Protein AF-A0A9F2REJ4-F1 (afdb_monomer)

Structure (mmCIF, N/CA/C/O backbone):
data_AF-A0A9F2REJ4-F1
#
_entry.id   AF-A0A9F2REJ4-F1
#
loop_
_atom_site.group_PDB
_atom_site.id
_atom_site.type_symbol
_atom_site.label_atom_id
_atom_site.label_alt_id
_atom_site.label_comp_id
_atom_site.label_asym_id
_atom_site.label_entity_id
_atom_site.label_seq_id
_atom_site.pdbx_PDB_ins_code
_atom_site.Cartn_x
_atom_site.Cartn_y
_atom_site.Cartn_z
_atom_site.occupancy
_atom_site.B_iso_or_equiv
_atom_site.auth_seq_id
_atom_site.auth_comp_id
_atom_site.auth_asym_id
_atom_site.auth_atom_id
_atom_site.pdbx_PDB_model_num
ATOM 1 N N . VAL A 1 1 ? 1.025 -9.495 -1.756 1.00 92.06 1 VAL A N 1
ATOM 2 C CA . VAL A 1 1 ? 0.695 -8.403 -2.712 1.00 92.06 1 VAL A CA 1
ATOM 3 C C . VAL A 1 1 ? -0.127 -7.355 -1.984 1.00 92.06 1 VAL A C 1
ATOM 5 O O . VAL A 1 1 ? -1.144 -7.717 -1.411 1.00 92.06 1 VAL A O 1
ATOM 8 N N . GLN A 1 2 ? 0.306 -6.095 -1.974 1.00 91.94 2 GLN A N 1
ATOM 9 C CA . GLN A 1 2 ? -0.333 -5.011 -1.227 1.00 91.94 2 GLN A CA 1
ATOM 10 C C . GLN A 1 2 ? -0.954 -3.981 -2.187 1.00 91.94 2 GLN A C 1
ATOM 12 O O . GLN A 1 2 ? -0.220 -3.312 -2.920 1.00 91.94 2 GLN A O 1
ATOM 17 N N . PRO A 1 3 ? -2.293 -3.850 -2.231 1.00 92.00 3 PRO A N 1
ATOM 18 C CA . PRO A 1 3 ? -2.961 -2.827 -3.031 1.00 92.00 3 PRO A CA 1
ATOM 19 C C . PRO A 1 3 ? -2.588 -1.410 -2.583 1.00 92.00 3 PRO A C 1
ATOM 21 O O . PRO A 1 3 ? -2.372 -1.165 -1.397 1.00 92.00 3 PRO A O 1
ATOM 24 N N . ILE A 1 4 ? -2.563 -0.474 -3.532 1.00 91.44 4 ILE A N 1
ATOM 25 C CA . ILE A 1 4 ? -2.310 0.943 -3.263 1.00 91.44 4 ILE A CA 1
ATOM 26 C C . ILE A 1 4 ? -3.625 1.713 -3.310 1.00 91.44 4 ILE A C 1
ATOM 28 O O . ILE A 1 4 ? -4.327 1.698 -4.322 1.00 91.44 4 ILE A O 1
ATOM 32 N N . ASP A 1 5 ? -3.943 2.403 -2.219 1.00 86.44 5 ASP A N 1
ATOM 33 C CA . ASP A 1 5 ? -5.107 3.281 -2.143 1.00 86.44 5 ASP A CA 1
ATOM 34 C C . ASP A 1 5 ? -4.869 4.556 -2.975 1.00 86.44 5 ASP A C 1
ATOM 36 O O . ASP A 1 5 ? -3.844 5.233 -2.842 1.00 86.44 5 ASP A O 1
ATOM 40 N N . GLN A 1 6 ? -5.826 4.906 -3.838 1.00 87.75 6 GLN A N 1
ATOM 41 C CA . GLN A 1 6 ? -5.745 6.100 -4.685 1.00 87.75 6 GLN A CA 1
ATOM 42 C C . GLN A 1 6 ? -5.708 7.404 -3.876 1.00 87.75 6 GLN A C 1
ATOM 44 O O . GLN A 1 6 ? -5.150 8.401 -4.345 1.00 87.75 6 GLN A O 1
ATOM 49 N N . SER A 1 7 ? -6.258 7.412 -2.660 1.00 87.56 7 SER A N 1
ATOM 50 C CA . SER A 1 7 ? -6.182 8.566 -1.760 1.00 87.56 7 SER A CA 1
ATOM 51 C C . SER A 1 7 ? -4.737 8.876 -1.363 1.00 87.56 7 SER A C 1
ATOM 53 O O . SER A 1 7 ? -4.344 10.042 -1.362 1.00 87.56 7 SER A O 1
ATOM 55 N N . ILE A 1 8 ? -3.907 7.850 -1.137 1.00 89.81 8 ILE A N 1
ATOM 56 C CA . ILE A 1 8 ? -2.482 8.015 -0.822 1.00 89.81 8 ILE A CA 1
ATOM 57 C C . ILE A 1 8 ? -1.751 8.637 -2.013 1.00 89.81 8 ILE A C 1
ATOM 59 O O . ILE A 1 8 ? -1.011 9.604 -1.840 1.00 89.81 8 ILE A O 1
ATOM 63 N N . LEU A 1 9 ? -1.997 8.135 -3.229 1.00 92.12 9 LEU A N 1
ATOM 64 C CA . LEU A 1 9 ? -1.415 8.707 -4.449 1.00 92.12 9 LEU A CA 1
ATOM 65 C C . LEU A 1 9 ? -1.813 10.179 -4.620 1.00 92.12 9 LEU A C 1
ATOM 67 O O . LEU A 1 9 ? -0.969 11.012 -4.941 1.00 92.12 9 LEU A O 1
ATOM 71 N N . SER A 1 10 ? -3.077 10.509 -4.352 1.00 91.12 10 SER A N 1
ATOM 72 C CA . SER A 1 10 ? -3.592 11.879 -4.442 1.00 91.12 10 SER A CA 1
ATOM 73 C C . SER A 1 10 ? -2.912 12.811 -3.434 1.00 91.12 10 SER A C 1
ATOM 75 O O . SER A 1 10 ? -2.452 13.883 -3.813 1.00 91.12 10 SER A O 1
ATOM 77 N N . ILE A 1 11 ? -2.766 12.378 -2.177 1.00 90.62 11 ILE A N 1
ATOM 78 C CA . ILE A 1 11 ? -2.076 13.140 -1.123 1.00 90.62 11 ILE A CA 1
ATOM 79 C C . ILE A 1 11 ? -0.592 13.336 -1.453 1.00 90.62 11 ILE A C 1
ATOM 81 O O . ILE A 1 11 ? -0.025 14.388 -1.164 1.00 90.62 11 ILE A O 1
ATOM 85 N N . LEU A 1 12 ? 0.072 12.334 -2.033 1.00 92.69 12 LEU A N 1
ATOM 86 C CA . LEU A 1 12 ? 1.476 12.471 -2.417 1.00 92.69 12 LEU A CA 1
ATOM 87 C C . LEU A 1 12 ? 1.641 13.480 -3.548 1.00 92.69 12 LEU A C 1
ATOM 89 O O . LEU A 1 12 ? 2.502 14.347 -3.442 1.00 92.69 12 LEU A O 1
ATOM 93 N N . ARG A 1 13 ? 0.780 13.436 -4.571 1.00 93.25 13 ARG A N 1
ATOM 94 C CA . ARG A 1 13 ? 0.793 14.410 -5.674 1.00 93.25 13 ARG A CA 1
ATOM 95 C C . ARG A 1 13 ? 0.692 15.853 -5.190 1.00 93.25 13 ARG A C 1
ATOM 97 O O . ARG A 1 13 ? 1.384 16.702 -5.723 1.00 93.25 13 ARG A O 1
ATOM 104 N N . THR A 1 14 ? -0.093 16.129 -4.148 1.00 92.06 14 THR A N 1
ATOM 105 C CA . THR A 1 14 ? -0.218 17.496 -3.608 1.00 92.06 14 THR A CA 1
ATOM 106 C C . THR A 1 14 ? 1.002 17.976 -2.819 1.00 92.06 14 THR A C 1
ATOM 108 O O . THR A 1 14 ? 1.066 19.150 -2.473 1.00 92.06 14 THR A O 1
ATOM 111 N N . LYS A 1 15 ? 1.950 17.093 -2.470 1.00 90.25 15 LYS A N 1
ATOM 112 C CA . LYS A 1 15 ? 3.154 17.481 -1.714 1.00 90.25 15 LYS A CA 1
ATOM 113 C C . LYS A 1 15 ? 4.251 18.058 -2.602 1.00 90.25 15 LYS A C 1
ATOM 115 O O . LYS A 1 15 ? 5.010 18.896 -2.129 1.00 90.25 15 LYS A O 1
ATOM 120 N N . HIS A 1 16 ? 4.355 17.587 -3.844 1.00 89.31 16 HIS A N 1
ATOM 121 C CA . HIS A 1 16 ? 5.402 17.994 -4.777 1.00 89.31 16 HIS A CA 1
ATOM 122 C C . HIS A 1 16 ? 4.885 17.972 -6.213 1.00 89.31 16 HIS A C 1
ATOM 124 O O . HIS A 1 16 ? 4.413 16.935 -6.678 1.00 89.31 16 HIS A O 1
ATOM 130 N N . ASP A 1 17 ? 5.083 19.072 -6.940 1.00 89.69 17 ASP A N 1
ATOM 131 C CA . ASP A 1 17 ? 4.571 19.227 -8.306 1.00 89.69 17 ASP A CA 1
ATOM 132 C C . ASP A 1 17 ? 5.076 18.135 -9.263 1.00 89.69 17 ASP A C 1
ATOM 134 O O . ASP A 1 17 ? 4.344 17.653 -10.125 1.00 89.69 17 ASP A O 1
ATOM 138 N N . VAL A 1 18 ? 6.317 17.677 -9.066 1.00 92.00 18 VAL A N 1
ATOM 139 C CA . VAL A 1 18 ? 6.945 16.618 -9.875 1.00 92.00 18 VAL A CA 1
ATOM 140 C C . VAL A 1 18 ? 6.162 15.298 -9.794 1.00 92.00 18 VAL A C 1
ATOM 142 O O . VAL A 1 18 ? 6.140 14.521 -10.747 1.00 92.00 18 VAL A O 1
ATOM 145 N N . TYR A 1 19 ? 5.453 15.042 -8.689 1.00 94.12 19 TYR A N 1
ATOM 146 C CA . TYR A 1 19 ? 4.675 13.816 -8.510 1.00 94.12 19 TYR A CA 1
ATOM 147 C C . TYR A 1 19 ? 3.373 13.803 -9.320 1.00 94.12 19 TYR A C 1
ATOM 149 O O . TYR A 1 19 ? 2.801 12.727 -9.505 1.00 94.12 19 TYR A O 1
ATOM 157 N N . HIS A 1 20 ? 2.922 14.939 -9.872 1.00 91.81 20 HIS A N 1
ATOM 158 C CA . HIS A 1 20 ? 1.789 14.970 -10.807 1.00 91.81 20 HIS A CA 1
ATOM 159 C C . HIS A 1 20 ? 2.040 14.143 -12.073 1.00 91.81 20 HIS A C 1
ATOM 161 O O . HIS A 1 20 ? 1.085 13.670 -12.690 1.00 91.81 20 HIS A O 1
ATOM 167 N N . SER A 1 21 ? 3.307 13.896 -12.418 1.00 92.19 21 SER A N 1
ATOM 168 C CA . SER A 1 21 ? 3.684 13.003 -13.512 1.00 92.19 21 SER A CA 1
ATOM 169 C C . SER A 1 21 ? 3.281 11.549 -13.255 1.00 92.19 21 SER A C 1
ATOM 171 O O . SER A 1 21 ? 3.132 10.786 -14.204 1.00 92.19 21 SER A O 1
ATOM 173 N N . VAL A 1 22 ? 3.079 11.127 -12.001 1.00 93.75 22 VAL A N 1
ATOM 174 C CA . VAL A 1 22 ? 2.629 9.766 -11.676 1.00 93.75 22 VAL A CA 1
ATOM 175 C C . VAL A 1 22 ? 1.135 9.646 -11.930 1.00 93.75 22 VAL A C 1
ATOM 177 O O . VAL A 1 22 ? 0.348 10.250 -11.214 1.00 93.75 22 VAL A O 1
ATOM 180 N N . VAL A 1 23 ? 0.721 8.800 -12.875 1.00 91.38 23 VAL A N 1
ATOM 181 C CA . VAL A 1 23 ? -0.690 8.558 -13.248 1.00 91.38 23 VAL A CA 1
ATOM 182 C C . VAL A 1 23 ? -1.318 7.455 -12.405 1.00 91.38 23 VAL A C 1
ATOM 184 O O . VAL A 1 23 ? -2.437 7.596 -11.910 1.00 91.38 23 VAL A O 1
ATOM 187 N N . SER A 1 24 ? -0.603 6.351 -12.225 1.00 93.12 24 SER A N 1
ATOM 188 C CA . SER A 1 24 ? -1.063 5.199 -11.453 1.00 93.12 24 SER A CA 1
ATOM 189 C C . SER A 1 24 ? 0.115 4.316 -11.067 1.00 93.12 24 SER A C 1
ATOM 191 O O . SER A 1 24 ? 1.206 4.415 -11.634 1.00 93.12 24 SER A O 1
ATOM 193 N N . THR A 1 25 ? -0.126 3.405 -10.133 1.00 95.75 25 THR A N 1
ATOM 194 C CA . THR A 1 25 ? 0.833 2.370 -9.757 1.00 95.75 25 THR A CA 1
ATOM 195 C C . THR A 1 25 ? 0.182 0.996 -9.841 1.00 95.75 25 THR A C 1
ATOM 197 O O . THR A 1 25 ? -1.045 0.866 -9.784 1.00 95.75 25 THR A O 1
ATOM 200 N N . SER A 1 26 ? 1.002 -0.043 -9.963 1.00 95.75 26 SER A N 1
ATOM 201 C CA . SER A 1 26 ? 0.583 -1.395 -9.607 1.00 95.75 26 SER A CA 1
ATOM 202 C C . SER A 1 26 ? 0.462 -1.537 -8.083 1.00 95.75 26 S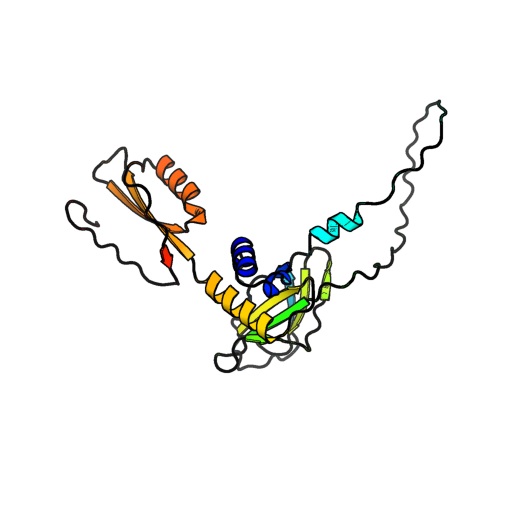ER A C 1
ATOM 204 O O . SER A 1 26 ? 0.877 -0.639 -7.340 1.00 95.75 26 SER A O 1
ATOM 206 N N . PRO A 1 27 ? -0.063 -2.669 -7.585 1.00 96.12 27 PRO A N 1
ATOM 207 C CA . PRO A 1 27 ? 0.170 -3.085 -6.209 1.00 96.12 27 PRO A CA 1
ATOM 208 C C . PRO A 1 27 ? 1.672 -3.155 -5.898 1.00 96.12 27 PRO A C 1
ATOM 210 O O . PRO A 1 27 ? 2.475 -3.450 -6.789 1.00 96.12 27 PRO A O 1
ATOM 213 N N . LEU A 1 28 ? 2.028 -2.934 -4.632 1.00 96.00 28 LEU A N 1
ATOM 214 C CA . LEU A 1 28 ? 3.361 -3.209 -4.105 1.00 96.00 28 LEU A CA 1
ATOM 215 C C . LEU A 1 28 ? 3.497 -4.722 -3.888 1.00 96.00 28 LEU A C 1
ATOM 217 O O . LEU A 1 28 ? 2.768 -5.331 -3.095 1.00 96.00 28 LEU A O 1
ATOM 221 N N . VAL A 1 29 ? 4.401 -5.359 -4.624 1.00 95.50 29 VAL A N 1
ATOM 222 C CA . VAL A 1 29 ? 4.627 -6.805 -4.541 1.00 95.50 29 VAL A CA 1
ATOM 223 C C . VAL A 1 29 ? 5.803 -7.081 -3.623 1.00 95.50 29 VAL A C 1
ATOM 225 O O . VAL A 1 29 ? 6.804 -6.382 -3.684 1.00 95.50 29 VAL A O 1
ATOM 228 N N . HIS A 1 30 ? 5.646 -8.101 -2.782 1.00 93.56 30 HIS A N 1
ATOM 229 C CA . HIS A 1 30 ? 6.698 -8.671 -1.948 1.00 93.56 30 HIS A CA 1
ATOM 230 C C . HIS A 1 30 ? 6.920 -10.101 -2.435 1.00 93.56 30 HIS A C 1
ATOM 232 O O . HIS A 1 30 ? 5.935 -10.823 -2.626 1.00 93.56 30 HIS A O 1
ATOM 238 N N . LEU A 1 31 ? 8.170 -10.487 -2.665 1.00 91.06 31 LEU A N 1
ATOM 239 C CA . LEU A 1 31 ? 8.532 -11.855 -3.016 1.00 91.06 31 LEU A CA 1
ATOM 240 C C . LEU A 1 31 ? 9.110 -12.549 -1.787 1.00 91.06 31 LEU A C 1
ATOM 242 O O . LEU A 1 31 ? 10.122 -12.125 -1.239 1.00 91.06 31 LEU A O 1
ATOM 246 N N . GLU A 1 32 ? 8.489 -13.655 -1.388 1.00 86.25 32 GLU A N 1
ATOM 247 C CA . GLU A 1 32 ? 9.022 -14.571 -0.372 1.00 86.25 32 GLU A CA 1
ATOM 248 C C . GLU A 1 32 ? 10.044 -15.526 -1.009 1.00 86.25 32 GLU A C 1
ATOM 250 O O . GLU A 1 32 ? 9.928 -16.746 -0.943 1.00 86.25 32 GLU A O 1
ATOM 255 N N . HIS A 1 33 ? 11.033 -14.961 -1.700 1.00 81.88 33 HIS A N 1
ATOM 256 C CA . HIS A 1 33 ? 12.155 -15.691 -2.279 1.00 81.88 33 HIS A CA 1
ATOM 257 C C . HIS A 1 33 ? 13.439 -15.117 -1.702 1.00 81.88 33 HIS A C 1
ATOM 259 O O . HIS A 1 33 ? 13.569 -13.900 -1.574 1.00 81.88 33 HIS A O 1
ATOM 265 N N . SER A 1 34 ? 14.392 -15.974 -1.340 1.00 76.06 34 SER A N 1
ATOM 266 C CA . SER A 1 34 ? 15.677 -15.501 -0.830 1.00 76.06 34 SER A CA 1
ATOM 267 C C . SER A 1 34 ? 16.368 -14.671 -1.908 1.00 76.06 34 SER A C 1
ATOM 269 O O . SER A 1 34 ? 16.793 -15.213 -2.925 1.00 76.06 34 SER A O 1
ATOM 271 N N . SER A 1 35 ? 16.514 -13.365 -1.677 1.00 69.50 35 SER A N 1
ATOM 272 C CA . SER A 1 35 ? 17.192 -12.446 -2.603 1.00 69.50 35 SER A CA 1
ATOM 273 C C . SER A 1 35 ? 18.656 -12.831 -2.863 1.00 69.50 35 SER A C 1
ATOM 275 O O . SER A 1 35 ? 19.234 -12.416 -3.862 1.00 69.50 35 SER A O 1
ATOM 277 N N . SER A 1 36 ? 19.240 -13.686 -2.015 1.00 73.88 36 SER A N 1
AT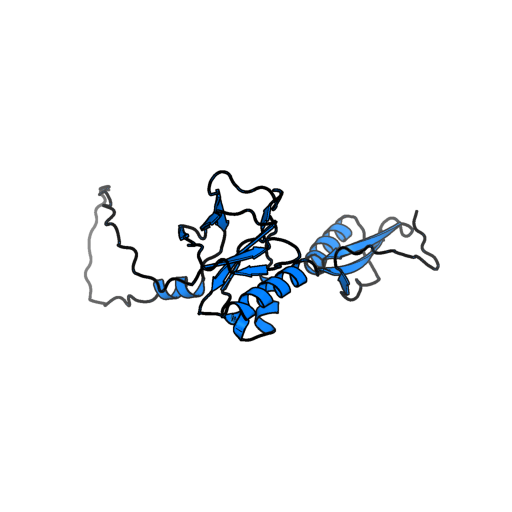OM 278 C CA . SER A 1 36 ? 20.569 -14.284 -2.184 1.00 73.88 36 SER A CA 1
ATOM 279 C C . SER A 1 36 ? 20.634 -15.451 -3.180 1.00 73.88 36 SER A C 1
ATOM 281 O O . SER A 1 36 ? 21.733 -15.837 -3.579 1.00 73.88 36 SER A O 1
ATOM 283 N N . LEU A 1 37 ? 19.498 -16.034 -3.577 1.00 81.19 37 LEU A N 1
ATOM 284 C CA . LEU A 1 37 ? 19.442 -17.153 -4.519 1.00 81.19 37 LEU A CA 1
ATOM 285 C C . LEU A 1 37 ? 18.991 -16.654 -5.898 1.00 81.19 37 LEU A C 1
ATOM 287 O O . LEU A 1 37 ? 17.842 -16.230 -6.031 1.00 81.19 37 LEU A O 1
ATOM 291 N N . PRO A 1 38 ? 19.837 -16.730 -6.941 1.00 85.56 38 PRO A N 1
ATOM 292 C CA . PRO A 1 38 ? 19.461 -16.269 -8.272 1.00 85.56 38 PRO A CA 1
ATOM 293 C C . PRO A 1 38 ? 18.339 -17.125 -8.865 1.00 85.56 38 PRO A C 1
ATOM 295 O O . PRO A 1 38 ? 18.157 -18.294 -8.510 1.00 85.56 38 PRO A O 1
ATOM 298 N N . PHE A 1 39 ? 17.599 -16.556 -9.814 1.00 87.56 39 PHE A N 1
ATOM 299 C CA . PHE A 1 39 ? 16.649 -17.335 -10.593 1.00 87.56 39 PHE A CA 1
ATOM 300 C C . PHE A 1 39 ? 17.376 -18.200 -11.624 1.00 87.56 39 PHE A C 1
ATOM 302 O O . PHE A 1 39 ? 18.324 -17.771 -12.273 1.00 87.56 39 PHE A O 1
ATOM 309 N N . ASN A 1 40 ? 16.890 -19.427 -11.824 1.00 88.44 40 ASN A N 1
ATOM 310 C CA . ASN A 1 40 ? 17.406 -20.302 -12.882 1.00 88.44 40 ASN A CA 1
ATOM 311 C C . ASN A 1 40 ? 16.961 -19.851 -14.286 1.00 88.44 40 ASN A C 1
ATOM 313 O O . ASN A 1 40 ? 17.553 -20.265 -15.282 1.00 88.44 40 ASN A O 1
ATOM 317 N N . ARG A 1 41 ? 15.869 -19.078 -14.371 1.00 91.38 41 ARG A N 1
ATOM 318 C CA . ARG A 1 41 ? 15.268 -18.513 -15.589 1.00 91.38 41 ARG A CA 1
ATOM 319 C C . ARG A 1 41 ? 14.534 -17.223 -15.235 1.00 91.38 41 ARG A C 1
ATOM 321 O O . ARG A 1 41 ? 14.086 -17.097 -14.097 1.00 91.38 41 ARG A O 1
ATOM 328 N N . SER A 1 42 ? 14.358 -16.335 -16.212 1.00 91.00 42 SER A N 1
ATOM 329 C CA . SER A 1 42 ? 13.538 -15.135 -16.041 1.00 91.00 42 SER A CA 1
ATOM 330 C C . SER A 1 42 ? 12.117 -15.498 -15.602 1.00 91.00 42 SER A C 1
ATOM 332 O O . SER A 1 42 ? 11.556 -16.526 -16.002 1.00 91.00 42 SER A O 1
ATOM 334 N N . VAL A 1 43 ? 11.540 -14.654 -14.753 1.00 92.75 43 VAL A N 1
ATOM 335 C CA . VAL A 1 43 ? 10.165 -14.789 -14.279 1.00 92.75 43 VAL A CA 1
ATOM 336 C C . VAL A 1 43 ? 9.314 -13.717 -14.943 1.00 92.75 43 VAL A C 1
ATOM 338 O O . VAL A 1 43 ? 9.493 -12.526 -14.695 1.00 92.75 43 VAL A O 1
ATOM 341 N N . THR A 1 44 ? 8.335 -14.128 -15.746 1.00 95.12 44 THR A N 1
ATOM 342 C CA . THR A 1 44 ? 7.346 -13.197 -16.289 1.00 95.12 44 THR A CA 1
ATOM 343 C C . THR A 1 44 ? 6.390 -12.757 -15.183 1.00 95.12 44 THR A C 1
ATOM 345 O O . THR A 1 44 ? 5.605 -13.549 -14.658 1.00 95.12 44 THR A O 1
ATOM 348 N N . VAL A 1 45 ? 6.406 -11.469 -14.860 1.00 95.31 45 VAL A N 1
ATOM 349 C CA . VAL A 1 45 ? 5.496 -10.860 -13.890 1.00 95.31 45 VAL A CA 1
ATOM 350 C C . VAL A 1 45 ? 4.358 -10.171 -14.629 1.00 95.31 45 VAL A C 1
ATOM 352 O O . VAL A 1 45 ? 4.598 -9.414 -1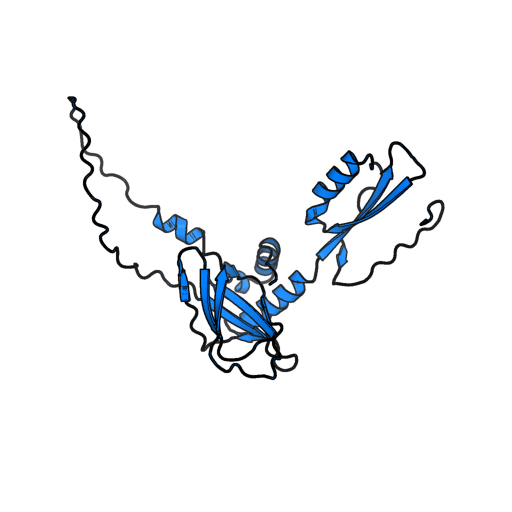5.566 1.00 95.31 45 VAL A O 1
ATOM 355 N N . VAL A 1 46 ? 3.115 -10.394 -14.192 1.00 95.19 46 VAL A N 1
ATOM 356 C CA . VAL A 1 46 ? 1.916 -9.742 -14.742 1.00 95.19 46 VAL A CA 1
ATOM 357 C C . VAL A 1 46 ? 1.122 -9.105 -13.609 1.00 95.19 46 VAL A C 1
ATOM 359 O O . VAL A 1 46 ? 0.707 -9.790 -12.677 1.00 95.19 46 VAL A O 1
ATOM 362 N N . LEU A 1 47 ? 0.895 -7.793 -13.688 1.00 95.19 47 LEU A N 1
ATOM 363 C CA . LEU A 1 47 ? 0.196 -7.025 -12.658 1.00 95.19 47 LEU A CA 1
ATOM 364 C C . LEU A 1 47 ? -0.826 -6.058 -13.258 1.00 95.19 47 LEU A C 1
ATOM 366 O O . LEU A 1 47 ? -0.640 -5.575 -14.376 1.00 95.19 47 LEU A O 1
ATOM 370 N N . PRO A 1 48 ? -1.888 -5.706 -12.517 1.00 94.44 48 PRO A N 1
ATOM 371 C CA . PRO A 1 48 ? -2.732 -4.582 -12.888 1.00 94.44 48 PRO A CA 1
ATOM 372 C C . PRO A 1 48 ? -1.977 -3.261 -12.684 1.00 94.44 48 PRO A C 1
ATOM 374 O O . PRO A 1 48 ? -1.360 -3.042 -11.645 1.00 94.44 48 PRO A O 1
ATOM 377 N N . CYS A 1 49 ? -2.058 -2.362 -13.663 1.00 92.50 49 CYS A N 1
ATOM 378 C CA . CYS A 1 49 ? -1.623 -0.971 -13.558 1.00 92.50 49 CYS A CA 1
ATOM 379 C C . CYS A 1 49 ? -2.565 -0.099 -14.411 1.00 92.50 49 CYS A C 1
ATOM 381 O O . CYS A 1 49 ? -2.385 -0.023 -15.638 1.00 92.50 49 CYS A O 1
ATOM 383 N N . PRO A 1 50 ? -3.588 0.521 -13.784 1.00 87.19 50 PRO A N 1
ATOM 384 C CA . PRO A 1 50 ? -4.675 1.206 -14.482 1.00 87.19 50 PRO A CA 1
ATOM 385 C C . PRO A 1 50 ? -4.178 2.200 -15.545 1.00 87.19 50 PRO A C 1
ATOM 387 O O . PRO A 1 50 ? -3.215 2.913 -15.296 1.00 87.19 50 PRO A O 1
ATOM 390 N N . PRO A 1 51 ? -4.783 2.267 -16.742 1.00 82.44 51 PRO A N 1
ATOM 391 C CA . PRO A 1 51 ? -4.402 3.254 -17.755 1.00 82.44 51 PRO A CA 1
ATOM 392 C C . PRO A 1 51 ? -4.902 4.659 -17.387 1.00 82.44 51 PRO A C 1
ATOM 394 O O . PRO A 1 51 ? -5.873 4.786 -16.635 1.00 82.44 51 PRO A O 1
ATOM 397 N N . ASN A 1 52 ? -4.307 5.707 -17.972 1.00 73.00 52 ASN A N 1
ATOM 398 C CA . ASN A 1 52 ? -4.829 7.065 -17.812 1.00 73.00 52 ASN A CA 1
ATOM 399 C C . ASN A 1 52 ? -6.253 7.172 -18.397 1.00 73.00 52 ASN A C 1
ATOM 401 O O . ASN A 1 52 ? -6.478 6.898 -19.580 1.00 73.00 52 ASN A O 1
ATOM 405 N N . GLN A 1 53 ? -7.230 7.556 -17.570 1.00 62.81 53 GLN A N 1
ATOM 406 C CA . GLN A 1 53 ? -8.624 7.699 -17.999 1.00 62.81 53 GLN A CA 1
ATOM 407 C C . GLN A 1 53 ? -8.880 8.994 -18.780 1.00 62.81 53 GLN A C 1
ATOM 409 O O . GLN A 1 53 ? -9.798 9.021 -19.599 1.00 62.81 53 GLN A O 1
ATOM 414 N N . GLU A 1 54 ? -8.071 10.039 -18.588 1.00 57.06 54 GLU A N 1
ATOM 415 C CA . GLU A 1 54 ? -8.230 11.323 -19.289 1.00 57.06 54 GLU A CA 1
ATOM 416 C C . GLU A 1 54 ? -8.025 11.144 -20.798 1.00 57.06 54 GLU A C 1
ATOM 418 O O . GLU A 1 54 ? -8.861 11.543 -21.608 1.00 57.06 54 GLU A O 1
ATOM 423 N N . LYS A 1 55 ? -7.006 10.370 -21.176 1.00 53.47 55 LYS A N 1
ATOM 424 C CA . LYS A 1 55 ? -6.699 10.055 -22.576 1.00 53.47 55 LYS A CA 1
ATOM 425 C C . LYS A 1 55 ? -7.702 9.098 -23.234 1.00 53.47 55 LYS A C 1
ATOM 427 O O . LYS A 1 55 ? -7.782 9.024 -24.458 1.00 53.47 55 LYS A O 1
ATOM 432 N N . ARG A 1 56 ? -8.506 8.366 -22.446 1.00 52.41 56 ARG A N 1
ATOM 433 C CA . ARG A 1 56 ? -9.640 7.591 -22.988 1.00 52.41 56 ARG A CA 1
ATOM 434 C C . ARG A 1 56 ? -10.791 8.491 -23.443 1.00 52.41 56 ARG A C 1
ATOM 436 O O . ARG A 1 56 ? -11.529 8.067 -24.327 1.00 52.41 56 ARG A O 1
ATOM 443 N N . ARG A 1 57 ? -10.947 9.696 -22.878 1.00 47.84 57 ARG A N 1
ATOM 444 C CA . ARG A 1 57 ? -11.994 10.645 -23.301 1.00 47.84 57 ARG A CA 1
ATOM 445 C C . ARG A 1 57 ? -11.635 11.363 -24.600 1.00 47.84 57 ARG A C 1
ATOM 447 O O . ARG A 1 57 ? -12.499 11.500 -25.456 1.00 47.84 57 ARG A O 1
ATOM 454 N N . GLU A 1 58 ? -10.365 11.705 -24.803 1.00 43.25 58 GLU A N 1
ATOM 455 C CA . GLU A 1 58 ? -9.897 12.351 -26.045 1.00 43.25 58 GLU A CA 1
ATOM 456 C C . GLU A 1 58 ? -10.088 11.478 -27.298 1.00 43.25 58 GLU A C 1
ATOM 458 O O . GLU A 1 58 ? -10.259 11.988 -28.398 1.00 43.25 58 GLU A O 1
ATOM 463 N N . GLY A 1 59 ? -10.108 10.149 -27.152 1.00 44.34 59 GLY A N 1
ATOM 464 C CA . GLY A 1 59 ? -10.365 9.226 -28.264 1.00 44.34 59 GLY A CA 1
ATOM 465 C C . GLY A 1 59 ? -11.835 9.112 -28.687 1.00 44.34 59 GLY A C 1
ATOM 466 O O . GLY A 1 59 ? -12.120 8.409 -29.657 1.00 44.34 59 GLY A O 1
ATOM 467 N N . MET A 1 60 ? -12.761 9.746 -27.959 1.00 41.19 60 MET A N 1
ATOM 468 C CA . MET A 1 60 ? -14.206 9.647 -28.197 1.00 41.19 60 MET A CA 1
ATOM 469 C C . MET A 1 60 ? -14.813 10.932 -28.782 1.00 41.19 60 MET A C 1
ATOM 471 O O . MET A 1 60 ? -15.918 10.890 -29.319 1.00 41.19 60 MET A O 1
ATOM 475 N N . GLU A 1 61 ? -14.086 12.050 -28.753 1.00 44.53 61 GLU A N 1
ATOM 476 C CA . GLU A 1 61 ? -14.513 13.309 -29.359 1.00 44.53 61 GLU A CA 1
ATOM 477 C C . GLU A 1 61 ? -13.780 13.534 -30.683 1.00 44.53 61 GLU A C 1
ATOM 479 O O . GLU A 1 61 ? -12.613 13.906 -30.695 1.00 44.53 61 GLU A O 1
ATOM 484 N N . THR A 1 62 ? -14.449 13.236 -31.803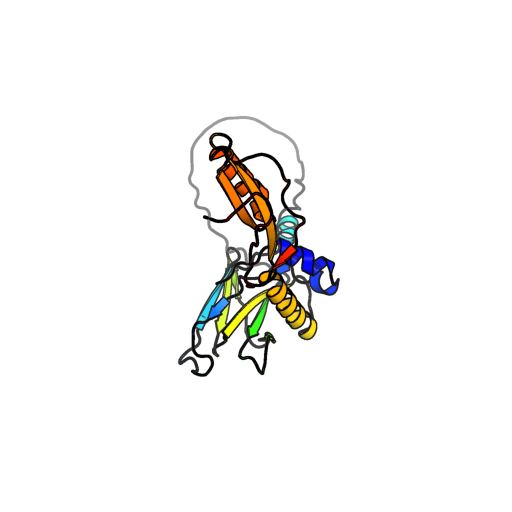 1.00 35.59 62 THR A N 1
ATOM 485 C CA . THR A 1 62 ? -14.567 14.068 -33.024 1.00 35.59 62 THR A CA 1
ATOM 486 C C . THR A 1 62 ? -15.133 13.203 -34.160 1.00 35.59 62 THR A C 1
ATOM 488 O O . THR A 1 62 ? -14.388 12.548 -34.885 1.00 35.59 62 THR A O 1
ATOM 491 N N . ASP A 1 63 ? -16.452 13.238 -34.345 1.00 32.62 63 ASP A N 1
ATOM 492 C CA . ASP A 1 63 ? -17.048 13.263 -35.687 1.00 32.62 63 ASP A CA 1
ATOM 493 C C . ASP A 1 63 ? -18.354 14.075 -35.605 1.00 32.62 63 ASP A C 1
ATOM 495 O O . ASP A 1 63 ? -19.406 13.533 -35.249 1.00 32.62 63 ASP A O 1
ATOM 499 N N . PRO A 1 64 ? -18.320 15.407 -35.806 1.00 39.28 64 PRO A N 1
ATOM 500 C CA . PRO A 1 64 ? -19.542 16.177 -35.924 1.00 39.28 64 PRO A CA 1
ATOM 501 C C . PRO A 1 64 ? -20.148 15.852 -37.288 1.00 39.28 64 PRO A C 1
ATOM 503 O O . PRO A 1 64 ? -19.680 16.304 -38.334 1.00 39.28 64 PRO A O 1
ATOM 506 N N . GLY A 1 65 ? -21.193 15.025 -37.241 1.00 35.94 65 GLY A N 1
ATOM 507 C CA . GLY A 1 65 ? -21.958 14.581 -38.392 1.00 35.94 65 GLY A CA 1
ATOM 508 C C . GLY A 1 65 ? -22.308 15.729 -39.332 1.00 35.94 65 GLY A C 1
ATOM 509 O O . GLY A 1 65 ? -22.943 16.717 -38.958 1.00 35.94 65 GLY A O 1
ATOM 510 N N . ARG A 1 66 ? -21.909 15.573 -40.593 1.00 33.38 66 ARG A N 1
ATOM 511 C CA . ARG A 1 66 ? -22.337 16.448 -41.677 1.00 33.38 66 ARG A CA 1
ATOM 512 C C . ARG A 1 66 ? -23.790 16.117 -42.011 1.00 33.38 66 ARG A C 1
ATOM 514 O O . ARG A 1 66 ? -24.098 15.038 -42.511 1.00 33.38 66 ARG A O 1
ATOM 521 N N . ALA A 1 67 ? -24.680 17.052 -41.705 1.00 40.06 67 ALA A N 1
ATOM 522 C CA . ALA A 1 67 ? -26.076 17.018 -42.102 1.00 40.06 67 ALA A CA 1
ATOM 523 C C . ALA A 1 67 ? -26.216 17.156 -43.629 1.00 40.06 67 ALA A C 1
ATOM 525 O O . ALA A 1 67 ? -25.716 18.123 -44.198 1.00 40.06 67 ALA A O 1
ATOM 526 N N . THR A 1 68 ? -26.965 16.249 -44.265 1.00 34.66 68 THR A N 1
ATOM 527 C CA . THR A 1 68 ? -27.617 16.479 -45.570 1.00 34.66 68 THR A CA 1
ATOM 528 C C . THR A 1 68 ? -28.926 15.682 -45.672 1.00 34.66 68 THR A C 1
ATOM 530 O O . THR A 1 68 ? -28.920 14.466 -45.817 1.00 34.66 68 THR A O 1
ATOM 533 N N . SER A 1 69 ? -30.033 16.421 -45.542 1.00 32.75 69 SER A N 1
ATOM 534 C CA . SER A 1 69 ? -31.329 16.331 -46.251 1.00 32.75 69 SER A CA 1
ATOM 535 C C . SER A 1 69 ? -31.980 14.975 -46.618 1.00 32.75 69 SER A C 1
ATOM 537 O O . SER A 1 69 ? -31.558 14.295 -47.545 1.00 32.75 69 SER A O 1
ATOM 539 N N . ALA A 1 70 ? -33.124 14.726 -45.964 1.00 35.34 70 ALA A N 1
ATOM 540 C CA . ALA A 1 70 ? -34.435 14.241 -46.446 1.00 35.34 70 ALA A CA 1
ATOM 541 C C . ALA A 1 70 ? -34.567 13.203 -47.594 1.00 35.34 70 ALA A C 1
ATOM 543 O O . ALA A 1 70 ? -34.369 13.515 -48.764 1.00 35.34 70 ALA A O 1
ATOM 544 N N . SER A 1 71 ? -35.144 12.033 -47.275 1.00 30.73 71 SER A N 1
ATOM 545 C CA . SER A 1 71 ? -36.426 11.524 -47.829 1.00 30.73 71 SER A CA 1
ATOM 546 C C . SER A 1 71 ? -36.814 10.167 -47.194 1.00 30.73 71 SER A C 1
ATOM 548 O O . SER A 1 71 ? -35.966 9.345 -46.865 1.00 30.73 71 SER A O 1
ATOM 550 N N . VAL A 1 72 ? -38.116 9.949 -46.991 1.00 36.69 72 VAL A N 1
ATOM 551 C CA . VAL A 1 72 ? -38.802 8.693 -46.580 1.00 36.69 72 VAL A CA 1
ATOM 552 C C . VAL A 1 72 ? -39.806 8.387 -47.726 1.00 36.69 72 VAL A C 1
ATOM 554 O O . VAL A 1 72 ? -40.104 9.355 -48.435 1.00 36.69 72 VAL A O 1
ATOM 557 N N . PRO A 1 73 ? -40.412 7.185 -47.950 1.00 46.19 73 PRO A N 1
ATOM 558 C CA . PRO A 1 73 ? -40.537 6.002 -47.073 1.00 46.19 73 PRO A CA 1
ATOM 559 C C . PRO A 1 73 ? -40.490 4.589 -47.746 1.00 46.19 73 PRO A C 1
ATOM 561 O O . PRO A 1 73 ? -40.709 4.451 -48.943 1.00 46.19 73 PRO A O 1
ATOM 564 N N . ARG A 1 74 ? -40.352 3.523 -46.926 1.00 30.28 74 ARG A N 1
ATOM 565 C CA . ARG A 1 74 ? -41.189 2.278 -46.855 1.00 30.28 74 ARG A CA 1
ATOM 566 C C . ARG A 1 74 ? -40.414 0.962 -46.603 1.00 30.28 74 ARG A C 1
ATOM 568 O O . ARG A 1 74 ? -39.616 0.523 -47.413 1.00 30.28 74 ARG A O 1
ATOM 575 N N . VAL A 1 75 ? -40.753 0.351 -45.459 1.00 32.53 75 VAL A N 1
ATOM 576 C CA . VAL A 1 75 ? -41.084 -1.068 -45.173 1.00 32.53 75 VAL A CA 1
ATOM 577 C C . VAL A 1 75 ? -40.432 -2.170 -46.031 1.00 32.53 75 VAL A C 1
ATOM 579 O O . VAL A 1 75 ? -40.816 -2.339 -47.177 1.00 32.53 75 VAL A O 1
ATOM 582 N N . THR A 1 76 ? -39.574 -3.007 -45.427 1.00 32.44 76 THR A N 1
ATOM 583 C CA . THR A 1 76 ? -39.836 -4.438 -45.112 1.00 32.44 76 THR A CA 1
ATOM 584 C C . THR A 1 76 ? -38.630 -5.061 -44.398 1.00 32.44 76 THR A C 1
ATOM 586 O O . THR A 1 76 ? -37.484 -4.869 -44.790 1.00 32.44 76 THR A O 1
ATOM 589 N N . SER A 1 77 ? -38.928 -5.810 -43.337 1.00 39.66 77 SER A N 1
ATOM 590 C CA . SER A 1 77 ? -38.055 -6.777 -42.664 1.00 39.66 77 SER A CA 1
ATOM 591 C C . SER A 1 77 ? -37.457 -7.778 -43.661 1.00 39.66 77 SER A C 1
ATOM 593 O O . SER A 1 77 ? -38.189 -8.243 -44.525 1.00 39.66 77 SER A O 1
ATOM 595 N N . ILE A 1 78 ? -36.166 -8.107 -43.508 1.00 33.25 78 ILE A N 1
ATOM 596 C CA . ILE A 1 78 ? -35.590 -9.467 -43.555 1.00 33.25 78 ILE A CA 1
ATOM 597 C C . ILE A 1 78 ? -34.165 -9.379 -42.982 1.00 33.25 78 ILE A C 1
ATOM 599 O O . ILE A 1 78 ? -33.313 -8.625 -43.454 1.00 33.25 78 ILE A O 1
ATOM 603 N N . HIS A 1 79 ? -33.917 -10.154 -41.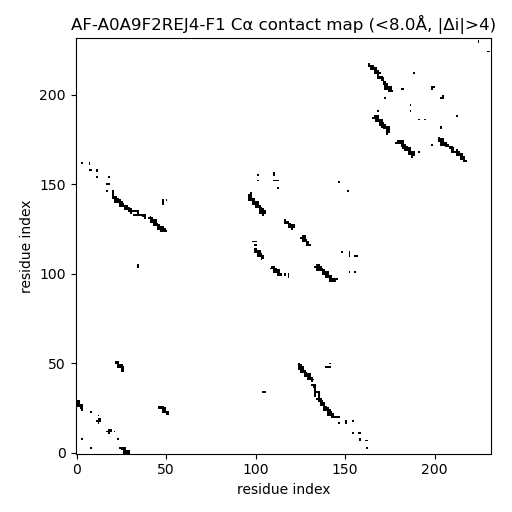928 1.00 39.50 79 HIS A N 1
ATOM 604 C CA . HIS A 1 79 ? -32.618 -10.307 -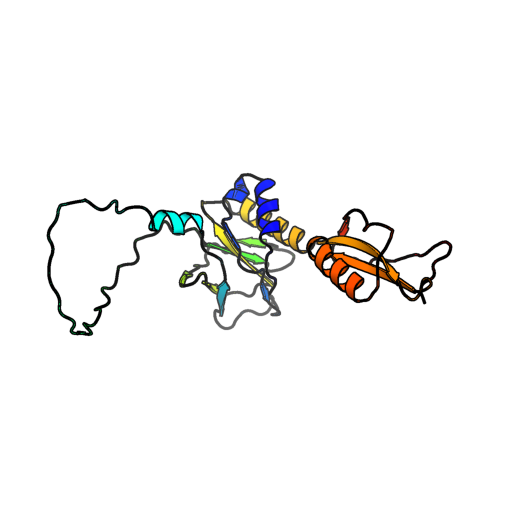41.287 1.00 39.50 79 HIS A CA 1
ATOM 605 C C . HIS A 1 79 ? -31.623 -11.004 -42.224 1.00 39.50 79 HIS A C 1
ATOM 607 O O . HIS A 1 79 ? -31.756 -12.194 -42.494 1.00 39.50 79 HIS A O 1
ATOM 613 N N . TYR A 1 80 ? -30.578 -10.292 -42.645 1.00 31.70 80 TYR A N 1
ATOM 614 C CA . TYR A 1 80 ? -29.352 -10.907 -43.150 1.00 31.70 80 TYR A CA 1
ATOM 615 C C . TYR A 1 80 ? -28.230 -10.668 -42.141 1.00 31.70 80 TYR A C 1
ATOM 617 O O . TYR A 1 80 ? -27.692 -9.567 -42.029 1.00 31.70 80 TYR A O 1
ATOM 625 N N . PHE A 1 81 ? -27.870 -11.723 -41.407 1.00 39.84 81 PHE A N 1
ATOM 626 C CA . PHE A 1 81 ? -26.583 -11.817 -40.726 1.00 39.84 81 PHE A CA 1
ATOM 627 C C . PHE A 1 81 ? -25.479 -11.711 -41.787 1.00 39.84 81 PHE A C 1
ATOM 629 O O . PHE A 1 81 ? -25.215 -12.662 -42.520 1.00 39.84 81 PHE A O 1
ATOM 636 N N . ARG A 1 82 ? -24.852 -10.536 -41.900 1.00 36.91 82 ARG A N 1
ATOM 637 C CA . ARG A 1 82 ? -23.681 -10.319 -42.754 1.00 36.91 82 ARG A CA 1
ATOM 638 C C . ARG A 1 82 ? -22.453 -10.219 -41.861 1.00 36.91 82 ARG A C 1
ATOM 640 O O . ARG A 1 82 ? -22.353 -9.314 -41.037 1.00 36.91 82 ARG A O 1
ATOM 647 N N . GLY A 1 83 ? -21.563 -11.200 -42.005 1.00 40.12 83 GLY A N 1
ATOM 648 C CA . GLY A 1 83 ? -20.344 -11.343 -41.219 1.00 40.12 83 GLY A CA 1
ATOM 649 C C . GLY A 1 83 ? -19.510 -10.065 -41.206 1.00 40.12 83 GLY A C 1
ATOM 650 O O . GLY A 1 83 ? -19.152 -9.525 -42.253 1.00 40.12 83 GLY A O 1
ATOM 651 N N . LEU A 1 84 ? -19.203 -9.593 -40.000 1.00 34.84 84 LEU A N 1
ATOM 652 C CA . LEU A 1 84 ? -18.246 -8.523 -39.775 1.00 34.84 84 LEU A CA 1
ATOM 653 C C . LEU A 1 84 ? -16.844 -9.095 -39.993 1.00 34.84 84 LEU A C 1
ATOM 655 O O . LEU A 1 84 ? -16.292 -9.775 -39.130 1.00 34.84 84 LEU A O 1
ATOM 659 N N . SER A 1 85 ? -16.264 -8.815 -41.158 1.00 36.72 85 SER A N 1
ATOM 660 C CA . SER A 1 85 ? -14.823 -8.930 -41.344 1.00 36.72 85 SER A CA 1
ATOM 661 C C . SER A 1 85 ? -14.152 -7.930 -40.401 1.00 36.72 85 SER A C 1
ATOM 663 O O . SER A 1 85 ? -14.254 -6.715 -40.593 1.00 36.72 85 SER A O 1
ATOM 665 N N . ALA A 1 86 ? -13.481 -8.431 -39.368 1.00 35.72 86 ALA A N 1
ATOM 666 C CA . ALA A 1 86 ? -12.598 -7.626 -38.545 1.00 35.72 86 ALA A CA 1
ATOM 667 C C . ALA A 1 86 ? -11.408 -7.184 -39.408 1.00 35.72 86 ALA A C 1
ATOM 669 O O . ALA A 1 86 ? -10.471 -7.941 -39.648 1.00 35.72 86 ALA A O 1
ATOM 670 N N . SER A 1 87 ? -11.462 -5.951 -39.908 1.00 44.19 87 SER A N 1
ATOM 671 C CA . SER A 1 87 ? -10.266 -5.270 -40.395 1.00 44.19 87 SER A CA 1
ATOM 672 C C . SER A 1 87 ? -9.332 -5.070 -39.196 1.00 44.19 87 SER A C 1
ATOM 674 O O . SER A 1 87 ? -9.782 -4.513 -38.186 1.00 44.19 87 SER A O 1
ATOM 676 N N . PRO A 1 88 ? -8.061 -5.510 -39.247 1.00 40.22 88 PRO A N 1
ATOM 677 C CA . PRO A 1 88 ? -7.116 -5.225 -38.185 1.00 40.22 88 PRO A CA 1
ATOM 678 C C . PRO A 1 88 ? -6.827 -3.725 -38.231 1.00 40.22 88 PRO A C 1
ATOM 680 O O . PRO A 1 88 ? -5.985 -3.247 -38.994 1.00 40.22 88 PRO A O 1
ATOM 683 N N . ARG A 1 89 ? -7.556 -2.950 -37.421 1.00 44.78 89 ARG A N 1
ATOM 684 C CA . ARG A 1 89 ? -7.171 -1.573 -37.124 1.00 44.78 89 ARG A CA 1
ATOM 685 C C . ARG A 1 89 ? -5.787 -1.648 -36.490 1.00 44.78 89 ARG A C 1
ATOM 687 O O . ARG A 1 89 ? -5.639 -2.120 -35.365 1.00 44.78 89 ARG A O 1
ATOM 694 N N . LYS A 1 90 ? -4.776 -1.230 -37.255 1.00 37.66 90 LYS A N 1
ATOM 695 C CA . LYS A 1 90 ? -3.399 -1.058 -36.790 1.00 37.66 90 LYS A CA 1
ATOM 696 C C . LYS A 1 90 ? -3.434 -0.297 -35.458 1.00 37.66 90 LYS A C 1
ATOM 698 O O . LYS A 1 90 ? -4.142 0.713 -35.393 1.00 37.66 90 LYS A O 1
ATOM 703 N N . PRO A 1 91 ? -2.713 -0.735 -34.411 1.00 37.38 91 PRO A N 1
ATOM 704 C CA . PRO A 1 91 ? -2.614 0.036 -33.184 1.00 37.38 91 PRO A CA 1
ATOM 705 C C . PRO A 1 91 ? -1.963 1.370 -33.538 1.00 37.38 91 PRO A C 1
ATOM 707 O O . PRO A 1 91 ? -0.779 1.430 -33.862 1.00 37.38 91 PRO A O 1
ATOM 710 N N . ARG A 1 92 ? -2.774 2.428 -33.561 1.00 40.66 92 ARG A N 1
ATOM 711 C CA . ARG A 1 92 ? -2.310 3.799 -33.744 1.00 40.66 92 ARG A CA 1
ATOM 712 C C . ARG A 1 92 ? -1.335 4.082 -32.605 1.00 40.66 92 ARG A C 1
ATOM 714 O O . ARG A 1 92 ? -1.623 3.767 -31.449 1.00 40.66 92 ARG A O 1
ATOM 721 N N . GLU A 1 93 ? -0.168 4.584 -32.970 1.00 41.44 93 GLU A N 1
ATOM 722 C CA . GLU A 1 93 ? 0.970 4.855 -32.103 1.00 41.44 93 GLU A CA 1
ATOM 723 C C . GLU A 1 93 ? 0.569 5.903 -31.056 1.00 41.44 93 GLU A C 1
ATOM 725 O O . GLU A 1 93 ? 0.633 7.110 -31.263 1.00 41.44 93 GLU A O 1
ATOM 730 N N . ASN A 1 94 ? 0.020 5.422 -29.941 1.00 45.56 94 ASN A N 1
ATOM 731 C CA . ASN A 1 94 ? -0.237 6.231 -28.765 1.00 45.56 94 ASN A CA 1
ATOM 732 C C . ASN A 1 94 ? 1.128 6.668 -28.242 1.00 45.56 94 ASN A C 1
ATOM 734 O O . ASN A 1 94 ? 1.983 5.801 -28.062 1.00 45.56 94 ASN A O 1
ATOM 738 N N . LEU A 1 95 ? 1.323 7.961 -27.957 1.00 48.94 95 LEU A N 1
ATOM 739 C CA . LEU A 1 95 ? 2.407 8.419 -27.080 1.00 48.94 95 LEU A CA 1
ATOM 740 C C . LEU A 1 95 ? 2.352 7.527 -25.831 1.00 48.94 95 LEU A C 1
ATOM 742 O O . LEU A 1 95 ? 1.407 7.643 -25.040 1.00 48.94 95 LEU A O 1
ATOM 746 N N . LYS A 1 96 ? 3.248 6.532 -25.772 1.00 66.94 96 LYS A N 1
ATOM 747 C CA . LYS A 1 96 ? 3.218 5.454 -24.787 1.00 66.94 96 LYS A CA 1
ATOM 748 C C . LYS A 1 96 ? 3.587 6.098 -23.468 1.00 66.94 96 LYS A C 1
ATOM 750 O O . LYS A 1 96 ? 4.735 6.480 -23.283 1.00 66.94 96 LYS A O 1
ATOM 755 N N . GLU A 1 97 ? 2.602 6.245 -22.591 1.00 77.06 97 GLU A N 1
ATOM 756 C CA . GLU A 1 97 ? 2.832 6.561 -21.183 1.00 77.06 97 GLU A CA 1
ATOM 757 C C . GLU A 1 97 ? 3.992 5.699 -20.673 1.00 77.06 97 GLU A C 1
ATOM 759 O O . GLU A 1 97 ? 3.895 4.465 -20.767 1.00 77.06 97 GLU A O 1
ATOM 764 N N . PRO A 1 98 ? 5.100 6.309 -20.213 1.00 88.44 98 PRO A N 1
ATOM 765 C CA . PRO A 1 98 ? 6.229 5.535 -19.748 1.00 88.44 98 PRO A CA 1
ATOM 766 C C . PRO A 1 98 ? 5.809 4.678 -18.556 1.00 88.44 98 PRO A C 1
ATOM 768 O O . PRO A 1 98 ? 5.195 5.155 -17.600 1.00 88.44 98 PRO A O 1
ATOM 771 N N . LEU A 1 99 ? 6.147 3.395 -18.633 1.00 92.31 99 LEU A N 1
ATOM 772 C CA . LEU A 1 99 ? 6.031 2.449 -17.535 1.00 92.31 99 LEU A CA 1
ATOM 773 C C . LEU A 1 99 ? 7.434 2.170 -17.015 1.00 92.31 99 LEU A C 1
ATOM 775 O O . LEU A 1 99 ? 8.332 1.852 -17.794 1.00 92.31 99 LEU A O 1
ATOM 779 N N . LYS A 1 100 ? 7.611 2.302 -15.706 1.00 94.69 100 LYS A N 1
ATOM 780 C CA . LYS A 1 100 ? 8.885 2.104 -15.017 1.00 94.69 100 LYS A CA 1
ATOM 781 C C . LYS A 1 100 ? 8.708 1.086 -13.897 1.00 94.69 100 LYS A C 1
ATOM 783 O O . LYS A 1 100 ? 7.679 1.108 -13.222 1.00 94.69 100 LYS A O 1
ATOM 788 N N . VAL A 1 101 ? 9.691 0.209 -13.698 1.00 96.19 101 VAL A N 1
ATOM 789 C CA . VAL A 1 101 ? 9.712 -0.740 -12.574 1.00 96.19 101 VAL A CA 1
ATOM 790 C C . VAL A 1 101 ? 10.722 -0.255 -11.551 1.00 96.19 101 VAL A C 1
ATOM 792 O O . VAL A 1 101 ? 11.886 -0.049 -11.880 1.00 96.19 101 VAL A O 1
ATOM 795 N N . VAL A 1 102 ? 10.281 -0.082 -10.311 1.00 96.75 102 VAL A N 1
ATOM 796 C CA . VAL A 1 102 ? 11.162 0.229 -9.185 1.00 96.75 102 VAL A CA 1
ATOM 797 C C . VAL A 1 102 ? 11.233 -1.014 -8.310 1.00 96.75 102 VAL A C 1
ATOM 799 O O . VAL A 1 102 ? 10.196 -1.566 -7.937 1.00 96.75 102 VAL A O 1
ATOM 802 N N . GLY A 1 103 ? 12.447 -1.476 -8.035 1.00 95.44 103 GLY A N 1
ATOM 803 C CA . GLY A 1 103 ? 12.732 -2.674 -7.255 1.00 95.44 103 GLY A CA 1
ATOM 804 C C . GLY A 1 103 ? 13.459 -2.348 -5.958 1.00 95.44 103 GLY A C 1
ATOM 805 O O . GLY A 1 103 ? 14.156 -1.345 -5.868 1.00 95.44 103 GLY A O 1
ATOM 806 N N . TYR A 1 104 ? 13.299 -3.207 -4.961 1.00 94.19 104 TYR A N 1
ATOM 807 C CA . TYR A 1 104 ? 14.055 -3.204 -3.718 1.00 94.19 104 TYR A CA 1
ATOM 808 C C . TYR A 1 104 ? 14.796 -4.532 -3.610 1.00 94.19 104 TYR A C 1
ATOM 810 O O . TYR A 1 104 ? 14.154 -5.585 -3.539 1.00 94.19 104 TYR A O 1
ATOM 818 N N . ARG A 1 105 ? 16.132 -4.495 -3.620 1.00 88.06 105 ARG A N 1
ATOM 819 C CA . ARG A 1 105 ? 16.954 -5.714 -3.593 1.00 88.06 105 ARG A CA 1
ATOM 820 C C . ARG A 1 105 ? 17.259 -6.172 -2.171 1.00 88.06 105 ARG A C 1
ATOM 822 O O . ARG A 1 105 ? 17.045 -7.335 -1.854 1.00 88.06 105 ARG A O 1
ATOM 829 N N . ASN A 1 106 ? 17.777 -5.265 -1.351 1.00 85.06 106 ASN A N 1
ATOM 830 C CA . ASN A 1 106 ? 18.169 -5.498 0.036 1.00 85.06 106 ASN A CA 1
ATOM 831 C C . ASN A 1 106 ? 18.275 -4.153 0.783 1.00 85.06 106 ASN A C 1
ATOM 833 O O . ASN A 1 106 ? 18.110 -3.078 0.196 1.00 85.06 106 ASN A O 1
ATOM 837 N N . SER A 1 107 ? 18.577 -4.208 2.081 1.00 84.00 107 SER A N 1
ATOM 838 C CA . SER A 1 107 ? 18.722 -3.020 2.931 1.00 84.00 107 SER A CA 1
ATOM 839 C C . SER A 1 107 ? 19.877 -2.088 2.568 1.00 84.00 107 SER A C 1
ATOM 841 O O . SER A 1 107 ? 19.848 -0.932 2.984 1.00 84.00 107 SER A O 1
ATOM 843 N N . GLU A 1 108 ? 20.880 -2.567 1.832 1.00 85.50 108 GLU A N 1
ATOM 844 C CA . GLU A 1 108 ? 22.058 -1.781 1.452 1.00 85.50 108 GLU A CA 1
ATOM 845 C C . GLU A 1 108 ? 21.788 -0.929 0.205 1.00 85.50 108 GLU A C 1
ATOM 847 O O . GLU A 1 108 ? 22.098 0.260 0.193 1.00 85.50 108 GLU A O 1
ATOM 852 N N . GLU A 1 109 ? 21.165 -1.512 -0.823 1.00 84.88 109 GLU A N 1
ATOM 853 C CA . GLU A 1 109 ? 20.843 -0.826 -2.084 1.00 84.88 109 GLU A CA 1
ATOM 854 C C . GLU A 1 109 ? 19.543 -0.017 -2.002 1.00 84.88 109 GLU A C 1
ATOM 856 O O . GLU A 1 109 ? 19.393 1.014 -2.659 1.00 84.88 109 GLU A O 1
ATOM 861 N N . GLY A 1 110 ? 18.590 -0.466 -1.185 1.00 90.88 110 GLY A N 1
ATOM 862 C CA . GLY A 1 110 ? 17.292 0.178 -1.069 1.00 90.88 110 GLY A CA 1
ATOM 863 C C . GLY A 1 110 ? 16.461 0.095 -2.356 1.00 90.88 110 GLY A C 1
ATOM 864 O O . GLY A 1 110 ? 16.499 -0.892 -3.090 1.00 90.88 110 GLY A O 1
ATOM 865 N N . TRP A 1 111 ? 15.658 1.135 -2.600 1.00 95.25 111 TRP A N 1
ATOM 866 C CA . TRP A 1 111 ? 14.818 1.260 -3.794 1.00 95.25 111 TRP A CA 1
ATOM 867 C C . TRP A 1 111 ? 15.631 1.772 -4.990 1.00 95.25 111 TRP A C 1
ATOM 869 O O . TRP A 1 111 ? 16.226 2.844 -4.911 1.00 95.25 111 TRP A O 1
ATOM 879 N N . VAL A 1 112 ? 15.588 1.052 -6.112 1.00 94.31 112 VAL A N 1
ATOM 880 C CA . VAL A 1 112 ? 16.351 1.341 -7.336 1.00 94.31 112 VAL A CA 1
ATOM 881 C C . VAL A 1 112 ? 15.462 1.196 -8.573 1.00 94.31 112 VAL A C 1
ATOM 883 O O . VAL A 1 112 ? 14.546 0.371 -8.620 1.00 94.31 112 VAL A O 1
ATOM 886 N N . LEU A 1 113 ? 15.715 2.018 -9.591 1.00 94.50 113 LEU A N 1
ATOM 887 C CA . LEU A 1 113 ? 15.038 1.928 -10.881 1.00 94.50 113 LEU A CA 1
ATOM 888 C C . LEU A 1 113 ? 15.651 0.822 -11.747 1.00 94.50 113 LEU A C 1
ATOM 890 O O . LEU A 1 113 ? 16.858 0.798 -11.967 1.00 94.50 113 LEU A O 1
ATOM 894 N N . LEU A 1 114 ? 14.806 -0.048 -12.293 1.00 93.06 114 LEU A N 1
ATOM 895 C CA . LEU A 1 114 ? 15.211 -1.093 -13.232 1.00 93.06 114 LEU A CA 1
ATOM 896 C C . LEU A 1 114 ? 15.105 -0.553 -14.665 1.00 93.06 114 LEU A C 1
ATOM 898 O O . LEU A 1 114 ? 14.142 -0.837 -15.380 1.00 93.06 114 LEU A O 1
ATOM 902 N N . ASP A 1 115 ? 16.058 0.292 -15.064 1.00 83.69 115 ASP A N 1
ATOM 903 C CA . ASP A 1 115 ? 16.004 1.014 -16.346 1.00 83.69 115 ASP A CA 1
ATOM 904 C C . ASP A 1 115 ? 16.068 0.099 -17.579 1.00 83.69 115 ASP A C 1
ATOM 906 O O . ASP A 1 115 ? 15.427 0.397 -18.589 1.00 83.69 115 ASP A O 1
ATOM 910 N N . ASP A 1 116 ? 16.750 -1.041 -17.473 1.00 83.50 116 ASP A N 1
ATOM 911 C CA . ASP A 1 116 ? 16.902 -2.007 -18.570 1.00 83.50 116 ASP A CA 1
ATOM 912 C C . ASP A 1 116 ? 15.685 -2.938 -18.735 1.00 83.50 116 ASP A C 1
ATOM 914 O O . ASP A 1 116 ? 15.604 -3.731 -19.675 1.00 83.50 116 ASP A O 1
ATOM 918 N N . THR A 1 117 ? 14.695 -2.844 -17.840 1.00 87.88 117 THR A N 1
ATOM 919 C CA . THR A 1 117 ? 13.519 -3.718 -17.854 1.00 87.88 117 THR A CA 1
ATOM 920 C C . THR A 1 117 ? 12.427 -3.179 -18.778 1.00 87.88 117 THR A C 1
ATOM 922 O O . THR A 1 117 ? 11.752 -2.186 -18.496 1.00 87.88 117 THR A O 1
ATOM 925 N N . ALA A 1 118 ? 12.184 -3.887 -19.881 1.00 89.31 118 ALA A N 1
ATOM 926 C CA . ALA A 1 118 ? 11.118 -3.547 -20.815 1.00 89.31 118 ALA A CA 1
ATOM 927 C C . ALA A 1 118 ? 9.731 -3.931 -20.264 1.00 89.31 118 ALA A C 1
ATOM 929 O O . ALA A 1 118 ? 9.348 -5.103 -20.247 1.00 89.31 118 ALA A O 1
ATOM 930 N N . VAL A 1 119 ? 8.928 -2.931 -19.890 1.00 92.19 119 VAL A N 1
ATOM 931 C CA . VAL A 1 119 ? 7.540 -3.143 -19.451 1.00 92.19 119 VAL A CA 1
ATOM 932 C C . VAL A 1 119 ? 6.582 -3.111 -20.640 1.00 92.19 119 VAL A C 1
ATOM 934 O O . VAL A 1 119 ? 6.463 -2.116 -21.360 1.00 92.19 119 VAL A O 1
ATOM 937 N N . ARG A 1 120 ? 5.842 -4.201 -20.834 1.00 90.38 120 ARG A N 1
ATOM 938 C CA . ARG A 1 120 ? 4.803 -4.333 -21.859 1.00 90.38 120 ARG A CA 1
ATOM 939 C C . ARG A 1 120 ? 3.453 -3.936 -21.275 1.00 90.38 120 ARG A C 1
ATOM 941 O O . ARG A 1 120 ? 3.022 -4.470 -20.258 1.00 90.38 120 ARG A O 1
ATOM 948 N N . ASN A 1 121 ? 2.763 -3.016 -21.942 1.00 87.81 121 ASN A N 1
ATOM 949 C CA . ASN A 1 121 ? 1.379 -2.675 -21.620 1.00 87.81 121 ASN A CA 1
ATOM 950 C C . ASN A 1 121 ? 0.449 -3.634 -22.375 1.00 87.81 121 ASN A C 1
ATOM 952 O O . ASN A 1 121 ? 0.366 -3.567 -23.603 1.00 87.81 121 ASN A O 1
ATOM 956 N N . ALA A 1 122 ? -0.197 -4.546 -21.654 1.00 79.88 122 ALA A N 1
ATOM 957 C CA . ALA A 1 122 ? -1.161 -5.481 -22.216 1.00 79.88 122 ALA A CA 1
ATOM 958 C C . ALA A 1 122 ? -2.562 -4.846 -22.282 1.00 79.88 122 ALA A C 1
ATOM 960 O O . ALA A 1 122 ? -2.833 -3.778 -21.724 1.00 79.88 122 ALA A O 1
ATOM 961 N N . SER A 1 123 ? -3.490 -5.494 -22.989 1.00 75.88 123 SER A N 1
ATOM 962 C CA . SER A 1 123 ? -4.890 -5.068 -22.984 1.00 75.88 123 SER A CA 1
ATOM 963 C C . SER A 1 123 ? -5.482 -5.157 -21.571 1.00 75.88 123 SER A C 1
ATOM 965 O O . SER A 1 123 ? -5.052 -5.963 -20.749 1.00 75.88 123 SER A O 1
ATOM 967 N N . ASN A 1 124 ? -6.513 -4.354 -21.302 1.00 80.69 124 ASN A N 1
ATOM 968 C CA . ASN A 1 124 ? -7.327 -4.418 -20.077 1.00 80.69 124 ASN A CA 1
ATOM 969 C C . ASN A 1 124 ? -6.650 -3.864 -18.808 1.00 80.69 124 ASN A C 1
ATOM 971 O O . ASN A 1 124 ? -7.099 -4.142 -17.702 1.00 80.69 124 ASN A O 1
ATOM 975 N N . GLY A 1 125 ? -5.609 -3.038 -18.954 1.00 84.62 125 GLY A N 1
ATOM 976 C CA . GLY A 1 125 ? -4.931 -2.412 -17.811 1.00 84.62 125 GLY A CA 1
ATOM 977 C C . GLY A 1 125 ? -3.973 -3.348 -17.074 1.00 84.62 125 GLY A C 1
ATOM 978 O O . GLY A 1 125 ? -3.579 -3.046 -15.950 1.00 84.62 125 GLY A O 1
ATOM 979 N N . LEU A 1 126 ? -3.603 -4.466 -17.699 1.00 91.44 126 LEU A N 1
ATOM 980 C CA . LEU A 1 126 ? -2.519 -5.326 -17.246 1.00 91.44 126 LEU A CA 1
ATOM 981 C C . LEU A 1 126 ? -1.197 -4.860 -17.852 1.00 91.44 126 LEU A C 1
ATOM 983 O O . LEU A 1 126 ? -1.137 -4.386 -18.985 1.00 91.44 126 LEU A O 1
ATOM 987 N N . VAL A 1 127 ? -0.126 -5.024 -17.097 1.00 93.25 127 VAL A N 1
ATOM 988 C CA . VAL A 1 127 ? 1.244 -4.758 -17.522 1.00 93.25 127 VAL A CA 1
ATOM 989 C C . VAL A 1 127 ? 2.097 -5.971 -17.191 1.00 93.25 127 VAL A C 1
ATOM 991 O O . VAL A 1 127 ? 1.851 -6.646 -16.190 1.00 93.25 127 VAL A O 1
ATOM 994 N N . SER A 1 128 ? 3.079 -6.265 -18.035 1.00 94.25 128 SER A N 1
ATOM 995 C CA . SER A 1 128 ? 3.970 -7.403 -17.837 1.00 94.25 128 SER A CA 1
ATOM 996 C C . SER A 1 128 ? 5.422 -7.051 -18.103 1.00 94.25 128 SER A C 1
ATOM 998 O O . SER A 1 128 ? 5.707 -6.295 -19.032 1.00 94.25 128 SER A O 1
ATOM 1000 N N . PHE A 1 129 ? 6.337 -7.642 -17.351 1.00 95.00 129 PHE A N 1
ATOM 1001 C CA . PHE A 1 129 ? 7.776 -7.511 -17.565 1.00 95.00 129 PHE A CA 1
ATOM 1002 C C . PHE A 1 129 ? 8.487 -8.813 -17.182 1.00 95.00 129 PHE A C 1
ATOM 1004 O O . PHE A 1 129 ? 7.908 -9.653 -16.493 1.00 95.00 129 PHE A O 1
ATOM 1011 N N . GLU A 1 130 ? 9.715 -8.981 -17.659 1.00 95.12 130 GLU A N 1
ATOM 1012 C CA . GLU A 1 130 ? 10.577 -10.103 -17.284 1.00 95.12 130 GLU A CA 1
ATOM 1013 C C . GLU A 1 130 ? 11.450 -9.690 -16.103 1.00 95.12 130 GLU A C 1
ATOM 1015 O O . GLU A 1 130 ? 12.065 -8.624 -16.131 1.00 95.12 130 GLU A O 1
ATOM 1020 N N . LEU A 1 131 ? 11.472 -10.519 -15.064 1.00 93.19 131 LEU A N 1
ATOM 1021 C CA . LEU A 1 131 ? 12.312 -10.340 -13.893 1.00 93.19 131 LEU A CA 1
ATOM 1022 C C . LEU A 1 131 ? 13.440 -11.376 -13.924 1.00 93.19 131 LEU A C 1
ATOM 1024 O O . LEU A 1 131 ? 13.204 -12.562 -13.693 1.00 93.19 131 LEU A O 1
ATOM 1028 N N . ASP A 1 132 ? 14.653 -10.918 -14.216 1.00 90.56 132 ASP A N 1
ATOM 1029 C CA . ASP A 1 132 ? 15.830 -11.783 -14.359 1.00 90.56 132 ASP A CA 1
ATOM 1030 C C . ASP A 1 132 ? 16.533 -12.060 -13.022 1.00 90.56 132 ASP A C 1
ATOM 1032 O O . ASP A 1 132 ? 17.107 -13.131 -12.824 1.00 90.56 132 ASP A O 1
ATOM 1036 N N . GLU A 1 133 ? 16.441 -11.122 -12.076 1.00 88.94 133 GLU A N 1
ATOM 1037 C CA . GLU A 1 133 ? 17.082 -11.196 -10.762 1.00 88.94 133 GLU A CA 1
ATOM 1038 C C . GLU A 1 133 ? 16.057 -11.093 -9.626 1.00 88.94 133 GLU A C 1
ATOM 1040 O O . GLU A 1 133 ? 15.049 -10.392 -9.760 1.00 88.94 133 GLU A O 1
ATOM 1045 N N . PRO A 1 134 ? 16.288 -11.764 -8.486 1.00 89.00 134 PRO A N 1
ATOM 1046 C CA . PRO A 1 134 ? 15.372 -11.706 -7.359 1.00 89.00 134 PRO A CA 1
ATOM 1047 C C . PRO A 1 134 ? 15.366 -10.324 -6.695 1.00 89.00 134 PRO A C 1
ATOM 1049 O O . PRO A 1 134 ? 16.407 -9.721 -6.438 1.00 89.00 134 PRO A O 1
ATOM 1052 N N . LEU A 1 135 ? 14.164 -9.853 -6.364 1.00 91.75 135 LEU A N 1
ATOM 1053 C CA . LEU A 1 135 ? 13.913 -8.628 -5.603 1.00 91.75 135 LEU A CA 1
ATOM 1054 C C . LEU A 1 135 ? 13.101 -8.985 -4.363 1.00 91.75 135 LEU A C 1
ATOM 1056 O O . LEU A 1 135 ? 12.228 -9.843 -4.441 1.00 91.75 135 LEU A O 1
ATOM 1060 N N . GLU A 1 136 ? 13.312 -8.302 -3.242 1.00 93.31 136 GLU A N 1
ATOM 1061 C CA . GLU A 1 136 ? 12.428 -8.451 -2.079 1.00 93.31 136 GLU A CA 1
ATOM 1062 C C . GLU A 1 136 ? 11.069 -7.806 -2.346 1.00 93.31 136 GLU A C 1
ATOM 1064 O O . GLU A 1 136 ? 10.021 -8.362 -2.009 1.00 93.31 136 GLU A O 1
ATOM 1069 N N . ARG A 1 137 ? 11.082 -6.615 -2.956 1.00 94.25 137 ARG A N 1
ATOM 1070 C CA . ARG A 1 137 ? 9.881 -5.839 -3.272 1.00 94.25 137 ARG A CA 1
ATOM 1071 C C . ARG A 1 137 ? 9.994 -5.176 -4.631 1.00 94.25 137 ARG A C 1
ATOM 1073 O O . ARG A 1 137 ? 11.086 -4.832 -5.068 1.00 94.25 137 ARG A O 1
ATOM 1080 N N . PHE A 1 138 ? 8.867 -4.951 -5.293 1.00 96.12 138 PHE A N 1
ATOM 1081 C CA . PHE A 1 138 ? 8.836 -4.149 -6.513 1.00 96.12 138 PHE A CA 1
ATOM 1082 C C . PHE A 1 138 ? 7.454 -3.555 -6.787 1.00 96.12 138 PHE A C 1
ATOM 1084 O O . PHE A 1 138 ? 6.427 -4.020 -6.282 1.00 96.12 138 PHE A O 1
ATOM 1091 N N . ILE A 1 139 ? 7.436 -2.512 -7.613 1.00 97.06 139 ILE A N 1
ATOM 1092 C CA . ILE A 1 139 ? 6.229 -1.801 -8.030 1.00 97.06 139 ILE A CA 1
ATOM 1093 C C . ILE A 1 139 ? 6.414 -1.206 -9.428 1.00 97.06 139 ILE A C 1
ATOM 1095 O O . ILE A 1 139 ? 7.502 -0.764 -9.798 1.00 97.06 139 ILE A O 1
ATOM 1099 N N . ILE A 1 140 ? 5.339 -1.185 -10.213 1.00 96.19 140 ILE A N 1
ATOM 1100 C CA . ILE A 1 140 ? 5.303 -0.562 -11.536 1.00 96.19 140 ILE A CA 1
ATOM 1101 C C . ILE A 1 140 ? 4.621 0.795 -11.416 1.00 96.19 140 ILE A C 1
ATOM 1103 O O . ILE A 1 140 ? 3.528 0.905 -10.858 1.00 96.19 140 ILE A O 1
ATOM 1107 N N . VAL A 1 141 ? 5.237 1.819 -11.995 1.00 95.44 141 VAL A N 1
ATOM 1108 C CA . VAL A 1 141 ? 4.727 3.189 -12.020 1.00 95.44 141 VAL A CA 1
ATOM 1109 C C . VAL A 1 141 ? 4.428 3.580 -13.456 1.00 95.44 141 VAL A C 1
ATOM 1111 O O . VAL A 1 141 ? 5.272 3.438 -14.341 1.00 95.44 141 VAL A O 1
ATOM 1114 N N . ARG A 1 142 ? 3.214 4.073 -13.685 1.00 93.44 142 ARG A N 1
ATOM 1115 C CA . ARG A 1 142 ? 2.794 4.671 -14.950 1.00 93.44 142 ARG A CA 1
ATOM 1116 C C . ARG A 1 142 ? 2.921 6.177 -14.846 1.00 93.44 142 ARG A C 1
ATOM 1118 O O . ARG A 1 142 ? 2.371 6.778 -13.922 1.00 93.44 142 ARG A O 1
ATOM 1125 N N . LEU A 1 143 ? 3.605 6.772 -15.811 1.00 92.50 143 LEU A N 1
ATOM 1126 C CA . LEU A 1 143 ? 3.863 8.202 -15.854 1.00 92.50 143 LEU A CA 1
ATOM 1127 C C . LEU A 1 143 ? 3.140 8.858 -17.041 1.00 92.50 143 LEU A C 1
ATOM 1129 O O . LEU A 1 143 ? 2.957 8.233 -18.086 1.00 92.50 143 LEU A O 1
ATOM 1133 N N . SER A 1 144 ? 2.721 10.113 -16.891 1.00 90.75 144 SER A N 1
ATOM 1134 C CA . SER A 1 144 ? 2.176 10.948 -17.973 1.00 90.75 144 SER A CA 1
ATOM 1135 C C . SER A 1 144 ? 3.279 11.691 -18.728 1.00 90.75 144 SER A C 1
ATOM 1137 O O . SER A 1 144 ? 3.132 11.969 -19.917 1.00 90.75 144 SER A O 1
ATOM 1139 N N . SER A 1 145 ? 4.395 11.971 -18.058 1.00 88.88 145 SER A N 1
ATOM 1140 C CA . SER A 1 145 ? 5.578 12.648 -18.591 1.00 88.88 145 SER A CA 1
ATOM 1141 C C . SER A 1 145 ? 6.855 12.058 -17.979 1.00 88.88 145 SER A C 1
ATOM 1143 O O . SER A 1 145 ? 6.801 11.251 -17.049 1.00 88.88 145 SER A O 1
ATOM 1145 N N . ALA A 1 146 ? 8.018 12.411 -18.528 1.00 87.00 146 ALA A N 1
ATOM 1146 C CA . ALA A 1 146 ? 9.291 11.970 -17.971 1.00 87.00 146 ALA A CA 1
ATOM 1147 C C . ALA A 1 146 ? 9.489 12.534 -16.551 1.00 87.00 146 ALA A C 1
ATOM 1149 O O . ALA A 1 146 ? 9.239 13.711 -16.300 1.00 87.00 146 ALA A O 1
ATOM 1150 N N . MET A 1 147 ? 9.962 11.684 -15.643 1.00 90.69 147 MET A N 1
ATOM 1151 C CA . MET A 1 147 ? 10.391 12.039 -14.292 1.00 90.69 147 MET A CA 1
ATOM 1152 C C . MET A 1 147 ? 11.762 11.403 -14.080 1.00 90.69 147 MET A C 1
ATOM 1154 O O . MET A 1 147 ? 11.976 10.268 -14.511 1.00 90.69 147 MET A O 1
ATOM 1158 N N . ASP A 1 148 ? 12.692 12.127 -13.469 1.00 91.75 148 ASP A N 1
ATOM 1159 C CA . ASP A 1 148 ? 14.017 11.587 -13.188 1.00 91.75 148 ASP A CA 1
ATOM 1160 C C . ASP A 1 148 ? 13.978 10.497 -12.110 1.00 91.75 148 ASP A C 1
ATOM 1162 O O . ASP A 1 148 ? 13.061 10.394 -11.286 1.00 91.75 148 ASP A O 1
ATOM 1166 N N . ASN A 1 149 ? 15.021 9.674 -12.132 1.00 92.62 149 ASN A N 1
ATOM 1167 C CA . ASN A 1 149 ? 15.124 8.469 -11.323 1.00 92.62 149 ASN A CA 1
ATOM 1168 C C . ASN A 1 149 ? 15.127 8.786 -9.821 1.00 92.62 149 ASN A C 1
ATOM 1170 O O . ASN A 1 149 ? 14.525 8.051 -9.040 1.00 92.62 149 ASN A O 1
ATOM 1174 N N . THR A 1 150 ? 15.753 9.894 -9.415 1.00 93.81 150 THR A N 1
ATOM 1175 C CA . THR A 1 150 ? 15.850 10.299 -8.008 1.00 93.81 150 THR A CA 1
ATOM 1176 C C . THR A 1 150 ? 14.474 10.632 -7.443 1.00 93.81 150 THR A C 1
ATOM 1178 O O . THR A 1 150 ? 14.089 10.084 -6.408 1.00 93.81 150 THR A O 1
ATOM 1181 N N . HIS A 1 151 ? 13.694 11.467 -8.134 1.00 94.94 151 HIS A N 1
ATOM 1182 C CA . HIS A 1 151 ? 12.338 11.795 -7.691 1.00 94.94 151 HIS A CA 1
ATOM 1183 C C . HIS A 1 151 ? 11.397 10.588 -7.764 1.00 94.94 151 HIS A C 1
ATOM 1185 O O . HIS A 1 151 ? 10.539 10.444 -6.892 1.00 94.94 151 HIS A O 1
ATOM 1191 N N . LEU A 1 152 ? 11.572 9.688 -8.740 1.00 95.25 152 LEU A N 1
ATOM 1192 C CA . LEU A 1 152 ? 10.807 8.440 -8.817 1.00 95.25 152 LEU A CA 1
ATOM 1193 C C . LEU A 1 152 ? 11.071 7.529 -7.609 1.00 95.25 152 LEU A C 1
ATOM 1195 O O . LEU A 1 152 ? 10.128 7.032 -6.995 1.00 95.25 152 LEU A O 1
ATOM 1199 N N . VAL A 1 153 ? 12.336 7.337 -7.234 1.00 95.69 153 VAL A N 1
ATOM 1200 C CA . VAL A 1 153 ? 12.711 6.536 -6.061 1.00 95.69 153 VAL A CA 1
ATOM 1201 C C . VAL A 1 153 ? 12.190 7.178 -4.771 1.00 95.69 153 VAL A C 1
ATOM 1203 O O . VAL A 1 153 ? 11.574 6.495 -3.952 1.00 95.69 153 VAL A O 1
ATOM 1206 N N . GLN A 1 154 ? 12.345 8.497 -4.610 1.00 95.56 154 GLN A N 1
ATOM 1207 C CA . GLN A 1 154 ? 11.794 9.232 -3.463 1.00 95.56 154 GLN A CA 1
ATOM 1208 C C . GLN A 1 154 ? 10.267 9.127 -3.387 1.00 95.56 154 GLN A C 1
ATOM 1210 O O . GLN A 1 154 ? 9.707 8.967 -2.301 1.00 95.56 154 GLN A O 1
ATOM 1215 N N . PHE A 1 155 ? 9.580 9.186 -4.531 1.00 96.50 155 PHE A N 1
ATOM 1216 C CA . PHE A 1 155 ? 8.139 8.980 -4.599 1.00 96.50 155 PHE A CA 1
ATOM 1217 C C . PHE A 1 155 ? 7.756 7.603 -4.048 1.00 96.50 155 PHE A C 1
ATOM 1219 O O . PHE A 1 155 ? 6.851 7.520 -3.219 1.00 96.50 155 PHE A O 1
ATOM 1226 N N . ILE A 1 156 ? 8.466 6.538 -4.437 1.00 96.25 156 ILE A N 1
ATOM 1227 C CA . ILE A 1 156 ? 8.195 5.177 -3.950 1.00 96.25 156 ILE A CA 1
ATOM 1228 C C . ILE A 1 156 ? 8.505 5.019 -2.462 1.00 96.25 156 ILE A C 1
ATOM 1230 O O . ILE A 1 156 ? 7.699 4.431 -1.746 1.00 96.25 156 ILE A O 1
ATOM 1234 N N . GLN A 1 157 ? 9.585 5.613 -1.958 1.00 94.56 157 GLN A N 1
ATOM 1235 C CA . GLN A 1 157 ? 9.874 5.635 -0.520 1.00 94.56 157 GLN A CA 1
ATOM 1236 C C . GLN A 1 157 ? 8.761 6.340 0.272 1.00 94.56 157 GLN A C 1
ATOM 1238 O O . GLN A 1 157 ? 8.287 5.843 1.294 1.00 94.56 157 GLN A O 1
ATOM 1243 N N . ASN A 1 158 ? 8.299 7.495 -0.212 1.00 94.38 158 ASN A N 1
ATOM 1244 C CA . ASN A 1 158 ? 7.205 8.248 0.401 1.00 94.38 158 ASN A CA 1
ATOM 1245 C C . ASN A 1 158 ? 5.867 7.507 0.313 1.00 94.38 158 ASN A C 1
ATOM 1247 O O . ASN A 1 158 ? 5.069 7.565 1.255 1.00 94.38 158 ASN A O 1
ATOM 1251 N N . LEU A 1 159 ? 5.631 6.801 -0.793 1.00 94.44 159 LEU A N 1
ATOM 1252 C CA . LEU A 1 159 ? 4.485 5.926 -0.982 1.00 94.44 159 LEU A CA 1
ATOM 1253 C C . LEU A 1 159 ? 4.507 4.784 0.023 1.00 94.44 159 LEU A C 1
ATOM 1255 O O . LEU A 1 159 ? 3.563 4.657 0.796 1.00 94.44 159 LEU A O 1
ATOM 1259 N N . GLU A 1 160 ? 5.596 4.025 0.084 1.00 92.00 160 GLU A N 1
ATOM 1260 C CA . GLU A 1 160 ? 5.771 2.933 1.036 1.00 92.00 160 GLU A CA 1
ATOM 1261 C C . GLU A 1 160 ? 5.587 3.407 2.478 1.00 92.00 160 GLU A C 1
ATOM 1263 O O . GLU A 1 160 ? 4.813 2.822 3.236 1.00 92.00 160 GLU A O 1
ATOM 1268 N N . ASN A 1 161 ? 6.211 4.524 2.849 1.00 89.81 161 ASN A N 1
ATOM 1269 C CA . ASN A 1 161 ? 6.020 5.113 4.167 1.00 89.81 161 ASN A CA 1
ATOM 1270 C C . ASN A 1 161 ? 4.551 5.472 4.419 1.00 89.81 161 ASN A C 1
ATOM 1272 O O . ASN A 1 161 ? 4.050 5.263 5.519 1.00 89.81 161 ASN A O 1
ATOM 1276 N N . SER A 1 162 ? 3.843 6.007 3.426 1.00 89.12 162 SER A N 1
ATOM 1277 C CA . SER A 1 162 ? 2.434 6.389 3.567 1.00 89.12 162 SER A CA 1
ATOM 1278 C C . SER A 1 162 ? 1.503 5.183 3.684 1.00 89.12 162 SER A C 1
ATOM 1280 O O . SER A 1 162 ? 0.558 5.243 4.461 1.00 89.12 162 SER A O 1
ATOM 1282 N N . ILE A 1 163 ? 1.794 4.078 2.992 1.00 86.62 163 ILE A N 1
ATOM 1283 C CA . ILE A 1 163 ? 1.033 2.823 3.098 1.00 86.62 163 ILE A CA 1
ATOM 1284 C C . ILE A 1 163 ? 1.047 2.283 4.533 1.00 86.62 163 ILE A C 1
ATOM 1286 O O . ILE A 1 163 ? 0.020 1.844 5.042 1.00 86.62 163 ILE A O 1
ATOM 1290 N N . HIS A 1 164 ? 2.202 2.335 5.198 1.00 81.38 164 HIS A N 1
ATOM 1291 C CA . HIS A 1 164 ? 2.344 1.856 6.575 1.00 81.38 164 HIS A CA 1
ATOM 1292 C C . HIS A 1 164 ? 1.729 2.801 7.614 1.00 81.38 164 HIS A C 1
ATOM 1294 O O . HIS A 1 164 ? 1.639 2.447 8.785 1.00 81.38 164 HIS A O 1
ATOM 1300 N N . ASN A 1 165 ? 1.342 4.007 7.207 1.00 83.12 165 ASN A N 1
ATOM 1301 C CA . ASN A 1 165 ? 0.857 5.048 8.092 1.00 83.12 165 ASN A CA 1
ATOM 1302 C C . ASN A 1 165 ? -0.664 5.148 8.000 1.00 83.12 165 ASN A C 1
ATOM 1304 O O . ASN A 1 165 ? -1.206 5.825 7.127 1.00 83.12 165 ASN A O 1
ATOM 1308 N N . ILE A 1 166 ? -1.352 4.506 8.936 1.00 85.31 166 ILE A N 1
ATOM 1309 C CA . ILE A 1 166 ? -2.813 4.487 8.972 1.00 85.31 166 ILE A CA 1
ATOM 1310 C C . ILE A 1 166 ? -3.286 5.546 9.967 1.00 85.31 166 ILE A C 1
ATOM 1312 O O . ILE A 1 166 ? -2.811 5.613 11.101 1.00 85.31 166 ILE A O 1
ATOM 1316 N N . MET A 1 167 ? -4.225 6.394 9.540 1.00 90.19 167 MET A N 1
ATOM 1317 C CA . MET A 1 167 ? -4.944 7.276 10.459 1.00 90.19 167 MET A CA 1
ATOM 1318 C C . MET A 1 167 ? -6.028 6.463 11.156 1.00 90.19 167 MET A C 1
ATOM 1320 O O . MET A 1 167 ? -6.944 5.969 10.500 1.00 90.19 167 MET A O 1
ATOM 1324 N N . VAL A 1 168 ? -5.962 6.360 12.474 1.00 93.06 168 VAL A N 1
ATOM 1325 C CA . VAL A 1 168 ? -6.893 5.587 13.301 1.00 93.06 168 VAL A CA 1
ATOM 1326 C C . VAL A 1 168 ? -7.624 6.498 14.281 1.00 93.06 168 VAL A C 1
ATOM 1328 O O . VAL A 1 168 ? -7.161 7.596 14.600 1.00 93.06 168 VAL A O 1
ATOM 1331 N N . LYS A 1 169 ? -8.785 6.049 14.746 1.00 95.69 169 LYS A N 1
ATOM 1332 C CA . LYS A 1 169 ? -9.554 6.670 15.824 1.00 95.69 169 LYS A CA 1
ATOM 1333 C C . LYS A 1 169 ? -9.874 5.632 16.884 1.00 95.69 169 LYS A C 1
ATOM 1335 O O . LYS A 1 169 ? -10.042 4.456 16.573 1.00 95.69 169 LYS A O 1
ATOM 1340 N N . VAL A 1 170 ? -9.991 6.091 18.122 1.00 95.75 170 VAL A N 1
ATOM 1341 C CA . VAL A 1 170 ? -10.541 5.294 19.216 1.00 95.75 170 VAL A CA 1
ATOM 1342 C C . VAL A 1 170 ? -12.026 5.605 19.327 1.00 95.75 170 VAL A C 1
ATOM 1344 O O . VAL A 1 170 ? -12.416 6.773 19.405 1.00 95.75 170 VAL A O 1
ATOM 1347 N N . VAL A 1 171 ? -12.838 4.557 19.326 1.00 95.69 171 VAL A N 1
ATOM 1348 C CA . VAL A 1 171 ? -14.284 4.604 19.536 1.00 95.69 171 VAL A CA 1
ATOM 1349 C C . VAL A 1 171 ? -14.575 3.967 20.888 1.00 95.69 171 VAL A C 1
ATOM 1351 O O . VAL A 1 171 ? -14.062 2.888 21.177 1.00 95.69 171 VAL A O 1
ATOM 1354 N N . LEU A 1 172 ? -15.374 4.637 21.717 1.00 94.12 172 LEU A N 1
ATOM 1355 C CA . LEU A 1 172 ? -15.890 4.103 22.975 1.00 94.12 172 LEU A CA 1
ATOM 1356 C C . LEU A 1 172 ? -17.409 4.220 22.936 1.00 94.12 172 LEU A C 1
ATOM 1358 O O . LEU A 1 172 ? -17.926 5.324 22.793 1.00 94.12 172 LEU A O 1
ATOM 1362 N N . CYS A 1 173 ? -18.112 3.098 23.061 1.00 93.50 173 CYS A N 1
ATOM 1363 C CA . CYS A 1 173 ? -19.572 3.071 23.031 1.00 93.50 173 CYS A CA 1
ATOM 1364 C C . CYS A 1 173 ? -20.124 2.212 24.167 1.00 93.50 173 CYS A C 1
ATOM 1366 O O . CYS A 1 173 ? -19.582 1.152 24.483 1.00 93.50 173 CYS A O 1
ATOM 1368 N N . GLN A 1 174 ? -21.228 2.662 24.757 1.00 92.69 174 GLN A N 1
ATOM 1369 C CA . GLN A 1 174 ? -21.963 1.926 25.780 1.00 92.69 174 GLN A CA 1
ATOM 1370 C C . GLN A 1 174 ? -23.052 1.074 25.125 1.00 92.69 174 GLN A C 1
ATOM 1372 O O . GLN A 1 174 ? -23.647 1.478 24.123 1.00 92.69 174 GLN A O 1
ATOM 1377 N N . ASN A 1 175 ? -23.320 -0.104 25.677 1.00 94.25 175 ASN A N 1
ATOM 1378 C CA . ASN A 1 175 ? -24.456 -0.904 25.249 1.00 94.25 175 ASN A CA 1
ATOM 1379 C C . ASN A 1 175 ? -25.773 -0.289 25.766 1.00 94.25 175 ASN A C 1
ATOM 1381 O O . ASN A 1 175 ? -25.864 0.156 26.909 1.00 94.25 175 ASN A O 1
ATOM 1385 N N . LYS A 1 176 ? -26.802 -0.252 24.917 1.00 91.81 176 LYS A N 1
ATOM 1386 C CA . LYS A 1 176 ? -28.120 0.315 25.238 1.00 91.81 176 LYS A CA 1
ATOM 1387 C C . LYS A 1 176 ? -28.919 -0.543 26.222 1.00 91.81 176 LYS A C 1
ATOM 1389 O O . LYS A 1 176 ? -29.736 0.005 26.954 1.00 91.81 176 LYS A O 1
ATOM 1394 N N . GLU A 1 177 ? -28.724 -1.859 26.210 1.00 92.25 177 GLU A N 1
ATOM 1395 C CA . GLU A 1 177 ? -29.455 -2.810 27.057 1.00 92.25 177 GLU A CA 1
ATOM 1396 C C . GLU A 1 177 ? -28.757 -3.022 28.407 1.00 92.25 177 GLU A C 1
ATOM 1398 O O . GLU A 1 177 ? -29.427 -3.166 29.428 1.00 92.25 177 GLU A O 1
ATOM 1403 N N . ASP A 1 178 ? -27.421 -2.981 28.425 1.00 90.88 178 ASP A N 1
ATOM 1404 C CA . ASP A 1 178 ? -26.598 -3.103 29.630 1.00 90.88 178 ASP A CA 1
ATOM 1405 C C . ASP A 1 178 ? -25.633 -1.918 29.776 1.00 90.88 178 ASP A C 1
ATOM 1407 O O . ASP A 1 178 ? -24.575 -1.852 29.145 1.00 90.88 178 ASP A O 1
ATOM 1411 N N . CYS A 1 179 ? -25.967 -0.990 30.673 1.00 87.81 179 CYS A N 1
ATOM 1412 C CA . CYS A 1 179 ? -25.165 0.206 30.913 1.00 87.81 179 CYS A CA 1
ATOM 1413 C C . CYS A 1 179 ? -23.799 -0.077 31.568 1.00 87.81 179 CYS A C 1
ATOM 1415 O O . CYS A 1 179 ? -22.935 0.804 31.565 1.00 87.81 179 CYS A O 1
ATOM 1417 N N . TYR A 1 180 ? -23.567 -1.281 32.094 1.00 88.50 180 TYR A N 1
ATOM 1418 C CA . TYR A 1 180 ? -22.265 -1.692 32.622 1.00 88.50 180 TYR A CA 1
ATOM 1419 C C . TYR A 1 180 ? -21.356 -2.290 31.544 1.00 88.50 180 TYR A C 1
ATOM 1421 O O . TYR A 1 180 ? -20.167 -2.499 31.794 1.00 88.50 180 TYR A O 1
ATOM 1429 N N . LYS A 1 181 ? -21.878 -2.512 30.331 1.00 91.56 181 LYS A N 1
ATOM 1430 C CA . LYS A 1 181 ? -21.121 -3.034 29.196 1.00 91.56 181 LYS A CA 1
ATOM 1431 C C . LYS A 1 181 ? -20.692 -1.905 28.260 1.00 91.56 181 LYS A C 1
ATOM 1433 O O . LYS A 1 181 ? -21.510 -1.200 27.670 1.00 91.56 181 LYS A O 1
ATOM 1438 N N . ILE A 1 182 ? -19.382 -1.762 28.091 1.00 91.94 182 ILE A N 1
ATOM 1439 C CA . ILE A 1 182 ? -18.754 -0.764 27.218 1.00 91.94 182 ILE A CA 1
ATOM 1440 C C . ILE A 1 182 ? -17.811 -1.485 26.258 1.00 91.94 182 ILE A C 1
ATOM 1442 O O . ILE A 1 182 ? -17.107 -2.412 26.655 1.00 91.94 182 ILE A O 1
ATOM 1446 N N . THR A 1 183 ? -17.775 -1.032 25.010 1.00 93.00 183 THR A N 1
ATOM 1447 C CA . THR A 1 183 ? -16.838 -1.502 23.987 1.00 93.00 183 THR A CA 1
ATOM 1448 C C . THR A 1 183 ? -15.873 -0.379 23.626 1.00 93.00 183 THR A C 1
ATOM 1450 O O . THR A 1 183 ? -16.286 0.769 23.447 1.00 93.00 183 THR A O 1
ATOM 1453 N N . VAL A 1 184 ? -14.586 -0.717 23.506 1.00 93.69 184 VAL A N 1
ATOM 1454 C CA . VAL A 1 184 ? -13.534 0.188 23.030 1.00 93.69 184 VAL A CA 1
ATOM 1455 C C . VAL A 1 184 ? -12.858 -0.427 21.819 1.00 93.69 184 VAL A C 1
ATOM 1457 O O . VAL A 1 184 ? -12.354 -1.545 21.894 1.00 93.69 184 VAL A O 1
ATOM 1460 N N . LEU A 1 185 ? -12.841 0.310 20.713 1.00 93.75 185 LEU A N 1
ATOM 1461 C CA . LEU A 1 185 ? -12.302 -0.149 19.438 1.00 93.75 185 LEU A CA 1
ATOM 1462 C C . LEU A 1 185 ? -11.301 0.851 18.882 1.00 93.75 185 LEU A C 1
ATOM 1464 O O . LEU A 1 185 ? -11.459 2.067 19.007 1.00 93.75 185 LEU A O 1
ATOM 1468 N N . LEU A 1 186 ? -10.279 0.314 18.225 1.00 94.31 186 LEU A N 1
ATOM 1469 C CA . LEU A 1 186 ? -9.371 1.074 17.387 1.00 94.31 186 LEU A CA 1
ATOM 1470 C C . LEU A 1 186 ? -9.763 0.845 15.930 1.00 94.31 186 LEU A C 1
ATOM 1472 O O . LEU A 1 186 ? -9.662 -0.273 15.435 1.00 94.31 186 LEU A O 1
ATOM 1476 N N . VAL A 1 187 ? -10.187 1.903 15.248 1.00 94.25 187 VAL A N 1
ATOM 1477 C CA . VAL A 1 187 ? -10.785 1.800 13.914 1.00 94.25 187 VAL A CA 1
ATOM 1478 C C . VAL A 1 187 ? -9.991 2.651 12.924 1.00 94.25 187 VAL A C 1
ATOM 1480 O O . VAL A 1 187 ? -9.690 3.815 13.226 1.00 94.25 187 VAL A O 1
ATOM 1483 N N . PRO A 1 188 ? -9.652 2.141 11.726 1.00 92.12 188 PRO A N 1
ATOM 1484 C CA . PRO A 1 188 ? -9.147 2.977 10.646 1.00 92.12 188 PRO A CA 1
ATOM 1485 C C . PRO A 1 188 ? -10.132 4.110 10.339 1.00 92.12 188 PRO A C 1
ATOM 1487 O O . PRO A 1 188 ? -11.324 3.894 10.148 1.00 92.12 188 PRO A O 1
ATOM 1490 N N . SER A 1 189 ? -9.641 5.344 10.236 1.00 91.88 189 SER A N 1
ATOM 1491 C CA . SER A 1 189 ? -10.497 6.535 10.086 1.00 91.88 189 SER A CA 1
ATOM 1492 C C . SER A 1 189 ? -11.409 6.469 8.857 1.00 91.88 189 SER A C 1
ATOM 1494 O O . SER A 1 189 ? -12.486 7.057 8.867 1.00 91.88 189 SER A O 1
ATOM 1496 N N . LYS A 1 190 ? -10.980 5.752 7.812 1.00 88.75 190 LYS A N 1
ATOM 1497 C CA . LYS A 1 190 ? -11.742 5.521 6.577 1.00 88.75 190 LYS A CA 1
ATOM 1498 C C . LYS A 1 190 ? -12.918 4.546 6.747 1.00 88.75 190 LYS A C 1
ATOM 1500 O O . LYS A 1 190 ? -13.872 4.624 5.986 1.00 88.75 190 LYS A O 1
ATOM 1505 N N . GLU A 1 191 ? -12.851 3.658 7.736 1.00 92.81 191 GLU A N 1
ATOM 1506 C CA . GLU A 1 191 ? -13.856 2.625 8.033 1.00 92.81 191 GLU A CA 1
ATOM 1507 C C . GLU A 1 191 ? -14.795 3.037 9.176 1.00 92.81 191 GLU A C 1
ATOM 1509 O O . GLU A 1 191 ? -15.801 2.377 9.411 1.00 92.81 191 GLU A O 1
ATOM 1514 N N . LEU A 1 192 ? -14.521 4.170 9.838 1.00 94.69 192 LEU A N 1
ATOM 1515 C CA . LEU A 1 192 ? -15.249 4.645 11.017 1.00 94.69 192 LEU A CA 1
ATOM 1516 C C . LEU A 1 192 ? -16.775 4.594 10.868 1.00 94.69 192 LEU A C 1
ATOM 1518 O O . LEU A 1 192 ? -17.456 4.131 11.772 1.00 94.69 192 LEU A O 1
ATOM 1522 N N . ASN A 1 193 ? -17.315 5.087 9.752 1.00 94.25 193 ASN A N 1
ATOM 1523 C CA . ASN A 1 193 ? -18.767 5.167 9.572 1.00 94.25 193 ASN A CA 1
ATOM 1524 C C . ASN A 1 193 ? -19.417 3.783 9.473 1.00 94.25 193 ASN A C 1
ATOM 1526 O O . ASN A 1 193 ? -20.514 3.597 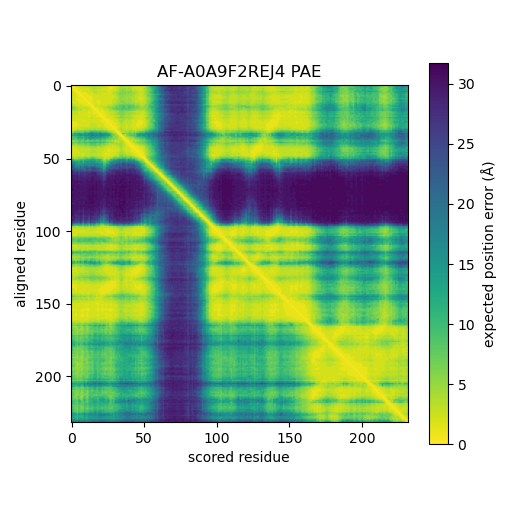9.988 1.00 94.25 193 ASN A O 1
ATOM 1530 N N . VAL A 1 194 ? -18.739 2.833 8.822 1.00 95.62 194 VAL A N 1
ATOM 1531 C CA . VAL A 1 194 ? -19.220 1.452 8.706 1.00 95.62 194 VAL A CA 1
ATOM 1532 C C . VAL A 1 194 ? -19.195 0.796 10.082 1.00 95.62 194 VAL A C 1
ATOM 1534 O O . VAL A 1 194 ? -20.199 0.238 10.507 1.00 95.62 194 VAL A O 1
ATOM 1537 N N . GLU A 1 195 ? -18.097 0.958 10.820 1.00 95.94 195 GLU A N 1
ATOM 1538 C CA . GLU A 1 195 ? -17.954 0.373 12.155 1.00 95.94 195 GLU A CA 1
ATOM 1539 C C . GLU A 1 195 ? -18.979 0.935 13.153 1.00 95.94 195 GLU A C 1
ATOM 1541 O O . GLU A 1 195 ? -19.598 0.190 13.907 1.00 95.94 195 GLU A O 1
ATOM 1546 N N . LEU A 1 196 ? -19.218 2.251 13.131 1.00 95.00 196 LEU A N 1
ATOM 1547 C CA . LEU A 1 196 ? -20.243 2.879 13.970 1.00 95.00 196 LEU A CA 1
ATOM 1548 C C . LEU A 1 196 ? -21.651 2.379 13.634 1.00 95.00 196 LEU A C 1
ATOM 1550 O O . LEU A 1 196 ? -22.479 2.247 14.536 1.00 95.00 196 LEU A O 1
ATOM 1554 N N . GLN A 1 197 ? -21.932 2.098 12.360 1.00 95.44 197 GLN A N 1
ATOM 1555 C CA . GLN A 1 197 ? -23.205 1.510 11.962 1.00 95.44 197 GLN A CA 1
ATOM 1556 C C . GLN A 1 197 ? -23.350 0.083 12.510 1.00 95.44 197 GLN A C 1
ATOM 1558 O O . GLN A 1 197 ? -24.382 -0.221 13.105 1.00 95.44 197 GLN A O 1
ATOM 1563 N N . CYS A 1 198 ? -22.317 -0.755 12.380 1.00 95.69 198 CYS A N 1
ATOM 1564 C CA . CYS A 1 198 ? -22.315 -2.111 12.936 1.00 95.69 198 CYS A CA 1
ATOM 1565 C C . CYS A 1 198 ? -22.517 -2.098 14.459 1.00 95.69 198 CYS A C 1
ATOM 1567 O O . CYS A 1 198 ? -23.402 -2.779 14.970 1.00 95.69 198 CYS A O 1
ATOM 1569 N N . LEU A 1 199 ? -21.791 -1.238 15.181 1.00 95.44 199 LEU A N 1
ATOM 1570 C CA . LEU A 1 199 ? -21.977 -1.052 16.624 1.00 95.44 199 LEU A CA 1
ATOM 1571 C C . LEU A 1 199 ? -23.412 -0.656 16.974 1.00 95.44 199 LEU A C 1
ATOM 1573 O O . LEU A 1 199 ? -23.989 -1.190 17.919 1.00 95.44 199 LEU A O 1
ATOM 1577 N N . HIS A 1 200 ? -24.007 0.257 16.206 1.00 94.75 200 HIS A N 1
ATOM 1578 C CA . HIS A 1 200 ? -25.381 0.684 16.436 1.00 94.75 200 HIS A CA 1
ATOM 1579 C C . HIS A 1 200 ? -26.389 -0.463 16.258 1.00 94.75 200 HIS A C 1
ATOM 1581 O O . HIS A 1 200 ? -27.340 -0.558 17.039 1.00 94.75 200 HIS A O 1
ATOM 1587 N N . GLU A 1 201 ? -26.183 -1.324 15.258 1.00 95.81 201 GLU A N 1
ATOM 1588 C CA . GLU A 1 201 ? -26.984 -2.534 15.021 1.00 95.81 201 GLU A CA 1
ATOM 1589 C C . GLU A 1 201 ? -26.829 -3.556 16.163 1.00 95.81 201 GLU A C 1
ATOM 1591 O O . GLU A 1 201 ? -27.808 -4.190 16.551 1.00 95.81 201 GLU A O 1
ATOM 1596 N N . GLU A 1 202 ? -25.649 -3.636 16.783 1.00 94.56 202 GLU A N 1
ATOM 1597 C CA . GLU A 1 202 ? -25.370 -4.447 17.981 1.00 94.56 202 GLU A CA 1
ATOM 1598 C C . GLU A 1 202 ? -25.854 -3.811 19.301 1.00 94.56 202 GLU A C 1
ATOM 1600 O O . GLU A 1 202 ? -25.617 -4.335 20.394 1.00 94.56 202 GLU A O 1
ATOM 1605 N N . GLY A 1 203 ? -26.524 -2.660 19.230 1.00 95.19 203 GLY A N 1
ATOM 1606 C CA . GLY A 1 203 ? -27.037 -1.954 20.399 1.00 95.19 203 GLY A CA 1
ATOM 1607 C C . GLY A 1 203 ? -25.990 -1.120 21.138 1.00 95.19 203 GLY A C 1
ATOM 1608 O O . GLY A 1 203 ? -26.278 -0.640 22.230 1.00 95.19 203 GLY A O 1
ATOM 1609 N N . TYR A 1 204 ? -24.806 -0.891 20.572 1.00 95.25 204 TYR A N 1
ATOM 1610 C CA . TYR A 1 204 ? -23.800 0.021 21.114 1.00 95.25 204 TYR A CA 1
ATOM 1611 C C . TYR A 1 204 ? -23.959 1.427 20.539 1.00 95.25 204 TYR A C 1
ATOM 1613 O O . TYR A 1 204 ? -23.964 1.637 19.329 1.00 95.25 204 TYR A O 1
ATOM 1621 N N . SER A 1 205 ? -24.093 2.426 21.407 1.00 91.06 205 SER A N 1
ATOM 1622 C CA . SER A 1 205 ? -24.179 3.825 20.984 1.00 91.06 205 SER A CA 1
ATOM 1623 C C . SER A 1 205 ? -23.953 4.780 22.151 1.00 91.06 205 SER A C 1
ATOM 1625 O O . SER A 1 205 ? -23.909 4.365 23.306 1.00 91.06 205 SER A O 1
ATOM 1627 N N . GLY A 1 206 ? -23.930 6.073 21.851 1.00 84.38 206 GLY A N 1
ATOM 1628 C CA . GLY A 1 206 ? -23.896 7.120 22.862 1.00 84.38 206 GLY A CA 1
ATOM 1629 C C . GLY A 1 206 ? -22.499 7.697 23.056 1.00 84.38 206 GLY A C 1
ATOM 1630 O O . GLY A 1 206 ? -21.546 7.249 22.419 1.00 84.38 206 GLY A O 1
ATOM 1631 N N . PRO A 1 207 ? -22.391 8.744 23.887 1.00 85.25 207 PRO A N 1
ATOM 1632 C CA . PRO A 1 207 ? -21.142 9.457 24.091 1.00 85.25 207 PRO A CA 1
ATOM 1633 C C . PRO A 1 207 ? -20.084 8.571 24.769 1.00 85.25 207 PRO A C 1
ATOM 1635 O O 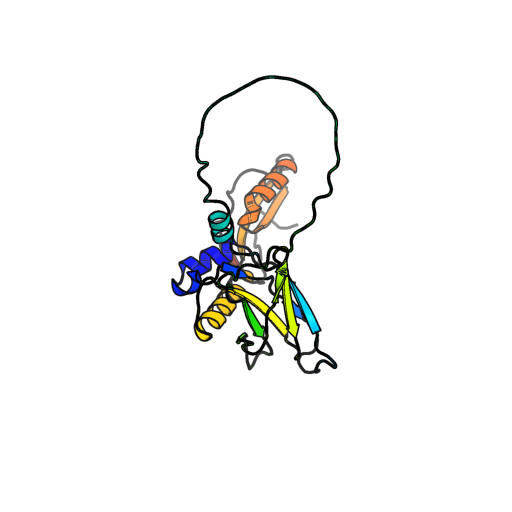. PRO A 1 207 ? -20.432 7.646 25.508 1.00 85.25 207 PRO A O 1
ATOM 1638 N N . PRO A 1 208 ? -18.792 8.903 24.604 1.00 89.38 208 PRO A N 1
ATOM 1639 C CA . PRO A 1 208 ? -18.254 10.084 23.926 1.00 89.38 208 PRO A CA 1
ATOM 1640 C C . PRO A 1 208 ? -18.166 9.934 22.400 1.00 89.38 208 PRO A C 1
ATOM 1642 O O . PRO A 1 208 ? -18.189 8.836 21.855 1.00 89.38 208 PRO A O 1
ATOM 1645 N N . GLU A 1 209 ? -18.001 11.064 21.712 1.00 91.81 209 GLU A N 1
ATOM 1646 C CA . GLU A 1 209 ? -17.647 11.071 20.289 1.00 91.81 209 GLU A CA 1
ATOM 1647 C C . GLU A 1 209 ? -16.299 10.367 20.040 1.00 91.81 209 GLU A C 1
ATOM 1649 O O . GLU A 1 209 ? -15.410 10.426 20.903 1.00 91.81 209 GLU A O 1
ATOM 1654 N N . PRO A 1 210 ? -16.092 9.758 18.853 1.00 95.56 210 PRO A N 1
ATOM 1655 C CA . PRO A 1 210 ? -14.808 9.179 18.478 1.00 95.56 210 PRO A CA 1
ATOM 1656 C C . PRO A 1 210 ? -13.648 10.163 18.651 1.00 95.56 210 PRO A C 1
ATOM 1658 O O . PRO A 1 210 ? -13.780 11.369 18.418 1.00 95.56 210 PRO A O 1
ATOM 1661 N N . SER A 1 211 ? -12.472 9.640 18.998 1.00 96.31 211 SER A N 1
ATOM 1662 C CA . SER A 1 211 ? -11.286 10.466 19.215 1.00 96.31 211 SER A CA 1
ATOM 1663 C C . SER A 1 211 ? -10.906 11.286 17.974 1.00 96.31 211 SER A C 1
ATOM 1665 O O . SER A 1 211 ? -11.252 10.967 16.828 1.00 96.31 211 SER A O 1
ATOM 1667 N N . LYS A 1 212 ? -10.076 12.317 18.182 1.00 95.44 212 LYS A N 1
ATOM 1668 C CA . LYS A 1 212 ? -9.334 12.923 17.068 1.00 95.44 212 LYS A CA 1
ATOM 1669 C C . LYS A 1 212 ? -8.500 11.834 16.377 1.00 95.44 212 LYS A C 1
ATOM 1671 O O . LYS A 1 212 ? -7.970 10.962 17.073 1.00 95.44 212 LYS A O 1
ATOM 1676 N N . PRO A 1 213 ? -8.398 11.857 15.038 1.00 93.75 213 PRO A N 1
ATOM 1677 C CA . PRO A 1 213 ? -7.607 10.872 14.325 1.00 93.75 213 PRO A CA 1
ATOM 1678 C C . PRO A 1 213 ? -6.126 11.075 14.646 1.00 93.75 213 PRO A C 1
ATOM 1680 O O . PRO A 1 213 ? -5.639 12.208 14.676 1.00 93.75 213 PRO A O 1
ATOM 1683 N N . PHE A 1 214 ? -5.410 9.980 14.861 1.00 92.69 214 PHE A N 1
ATOM 1684 C CA . PHE A 1 214 ? -3.963 9.981 15.052 1.00 92.69 214 PHE A CA 1
ATOM 1685 C C . PHE A 1 214 ? -3.315 8.919 14.170 1.00 92.69 214 PHE A C 1
ATOM 1687 O O . PHE A 1 214 ? -3.975 8.033 13.630 1.00 92.69 214 PHE A O 1
ATOM 1694 N N . LYS A 1 215 ? -2.015 9.073 13.957 1.00 90.62 215 LYS A N 1
ATOM 1695 C CA . LYS A 1 215 ? -1.237 8.269 13.022 1.00 90.62 215 LYS A CA 1
ATOM 1696 C C . LYS A 1 215 ? -0.643 7.062 13.745 1.00 90.62 215 LYS A C 1
ATOM 1698 O O . LYS A 1 215 ? -0.102 7.235 14.830 1.00 90.62 215 LYS A O 1
ATOM 1703 N N . MET A 1 216 ? -0.707 5.887 13.126 1.00 88.19 216 MET A N 1
ATOM 1704 C CA . MET A 1 216 ? -0.162 4.641 13.669 1.00 88.19 216 MET A CA 1
ATOM 1705 C C . MET A 1 216 ? 0.603 3.864 12.591 1.00 88.19 216 MET A C 1
ATOM 1707 O O . MET A 1 216 ? 0.180 3.845 11.430 1.00 88.19 216 MET A O 1
ATOM 1711 N N . ARG A 1 217 ? 1.719 3.222 12.974 1.00 85.44 217 ARG A N 1
ATOM 1712 C CA . ARG A 1 217 ? 2.583 2.442 12.065 1.00 85.44 217 ARG A CA 1
ATOM 1713 C C . ARG A 1 217 ? 2.996 1.090 12.658 1.00 85.44 217 ARG A C 1
ATOM 1715 O O . ARG A 1 217 ? 4.123 0.933 13.110 1.00 85.44 217 ARG A O 1
ATOM 1722 N N . GLY A 1 218 ? 2.089 0.109 12.659 1.00 75.31 218 GLY A N 1
ATOM 1723 C CA . GLY A 1 218 ? 2.380 -1.244 13.174 1.00 75.31 218 GLY A CA 1
ATOM 1724 C C . GLY A 1 218 ? 2.750 -1.292 14.665 1.00 75.31 218 GLY A C 1
ATOM 1725 O O . GLY A 1 218 ? 3.299 -2.282 15.137 1.00 75.31 218 GLY A O 1
ATOM 1726 N N . GLU A 1 219 ? 2.484 -0.209 15.392 1.00 82.69 219 GLU A N 1
ATOM 1727 C CA . GLU A 1 219 ? 2.752 -0.068 16.821 1.00 82.69 219 GLU A CA 1
ATOM 1728 C C . GLU A 1 219 ? 1.723 -0.854 17.647 1.00 82.69 219 GLU A C 1
ATOM 1730 O O . GLU A 1 219 ? 0.688 -1.284 17.141 1.00 82.69 219 GLU A O 1
ATOM 1735 N N . GLN A 1 220 ? 1.986 -1.031 18.940 1.00 86.00 220 GLN A N 1
ATOM 1736 C CA . GLN A 1 220 ? 0.995 -1.550 19.883 1.00 86.00 220 GLN A CA 1
ATOM 1737 C C . GLN A 1 220 ? 0.351 -0.395 20.644 1.00 86.00 220 GLN A C 1
ATOM 1739 O O . GLN A 1 220 ? 1.036 0.542 21.056 1.00 86.00 220 GLN A O 1
ATOM 1744 N N . ILE A 1 221 ? -0.961 -0.478 20.861 1.00 88.75 221 ILE A N 1
ATOM 1745 C CA . ILE A 1 221 ? -1.706 0.494 21.664 1.00 88.75 221 ILE A CA 1
ATOM 1746 C C . ILE A 1 221 ? -2.120 -0.157 22.976 1.00 88.75 221 ILE A C 1
ATOM 1748 O O . ILE A 1 221 ? -2.683 -1.249 22.991 1.00 88.75 221 ILE A O 1
ATOM 1752 N N . TYR A 1 222 ? -1.863 0.551 24.073 1.00 90.62 222 TYR A N 1
ATOM 1753 C CA . TYR A 1 222 ? -2.255 0.147 25.416 1.00 90.62 222 TYR A CA 1
ATOM 1754 C C . TYR A 1 222 ? -3.408 1.026 25.892 1.00 90.62 222 TYR A C 1
ATOM 1756 O O . TYR A 1 222 ? -3.254 2.239 26.044 1.00 90.62 222 TYR A O 1
ATOM 1764 N N . PHE A 1 223 ? -4.557 0.410 26.159 1.00 90.62 223 PHE A N 1
ATOM 1765 C CA . PHE A 1 223 ? -5.675 1.089 26.802 1.00 90.62 223 PHE A CA 1
ATOM 1766 C C . PHE A 1 223 ? -5.536 0.972 28.315 1.00 90.62 223 PHE A C 1
ATOM 1768 O O . PHE A 1 223 ? -5.562 -0.122 28.875 1.00 90.62 223 PHE A O 1
ATOM 1775 N N . ARG A 1 224 ? -5.391 2.117 28.983 1.00 91.50 224 ARG A N 1
ATOM 1776 C CA . ARG A 1 224 ? -5.443 2.202 30.440 1.00 91.50 224 ARG A CA 1
ATOM 1777 C C . ARG A 1 224 ? -6.733 2.892 30.842 1.00 91.50 224 ARG A C 1
ATOM 1779 O O . ARG A 1 224 ? -6.894 4.086 30.607 1.00 91.50 224 ARG A O 1
ATOM 1786 N N . PHE A 1 225 ? -7.613 2.142 31.486 1.00 89.69 225 PHE A N 1
ATOM 1787 C CA . PHE A 1 225 ? -8.826 2.684 32.077 1.00 89.69 225 PHE A CA 1
ATOM 1788 C C . PHE A 1 225 ? -8.531 3.203 33.482 1.00 89.69 225 PHE A C 1
ATOM 1790 O O . PHE A 1 225 ? -7.810 2.575 34.261 1.00 89.69 225 PHE A O 1
ATOM 1797 N N . SER A 1 226 ? -9.048 4.386 33.785 1.00 88.31 226 SER A N 1
ATOM 1798 C CA . SER A 1 226 ? -8.982 5.003 35.104 1.00 88.31 226 SER A CA 1
ATOM 1799 C C . SER A 1 226 ? -10.367 5.517 35.492 1.00 88.31 226 SER A C 1
ATOM 1801 O O . SER A 1 226 ? -11.187 5.843 34.633 1.00 88.31 226 SER A O 1
ATOM 1803 N N . GLY A 1 227 ? -10.642 5.574 36.795 1.00 88.06 227 GLY A N 1
ATOM 1804 C CA . GLY A 1 227 ? -11.959 5.952 37.309 1.00 88.06 227 GLY A CA 1
ATOM 1805 C C . GLY A 1 227 ? -12.917 4.762 37.380 1.00 88.06 227 GLY A C 1
ATOM 1806 O O . GLY A 1 227 ? -12.558 3.723 37.923 1.00 88.06 227 GLY A O 1
ATOM 1807 N N . ASN A 1 228 ? -14.135 4.933 36.860 1.00 87.38 228 ASN A N 1
ATOM 1808 C CA . ASN A 1 228 ? -15.255 4.000 37.057 1.00 87.38 228 ASN A CA 1
ATOM 1809 C C . ASN A 1 228 ? -15.363 2.898 35.986 1.00 87.38 228 ASN A C 1
ATOM 1811 O O . ASN A 1 228 ? -16.369 2.197 35.939 1.00 87.38 228 ASN A O 1
ATOM 1815 N N . ILE A 1 229 ? -14.373 2.771 35.102 1.00 87.94 229 ILE A N 1
ATOM 1816 C CA . ILE A 1 229 ? -14.352 1.780 34.021 1.00 87.94 229 ILE A CA 1
ATOM 1817 C C . ILE A 1 229 ? -13.151 0.867 34.247 1.00 87.94 229 ILE A C 1
ATOM 1819 O O . ILE A 1 229 ? -12.052 1.346 34.528 1.00 87.94 229 ILE A O 1
ATOM 1823 N N . PHE A 1 230 ? -13.357 -0.438 34.088 1.00 84.06 230 PHE A N 1
ATOM 1824 C CA . PHE A 1 230 ? -12.321 -1.457 34.218 1.00 84.06 230 PHE A CA 1
ATOM 1825 C C . PHE A 1 230 ? -12.432 -2.440 33.052 1.00 84.06 230 PHE A C 1
ATOM 1827 O O . PHE A 1 230 ? -13.527 -2.687 32.555 1.00 84.06 230 PHE A O 1
ATOM 1834 N N . ALA A 1 231 ? -11.297 -2.980 32.609 1.00 83.31 231 ALA A N 1
ATOM 1835 C CA . ALA A 1 231 ? -11.283 -4.062 31.633 1.00 83.31 231 ALA A CA 1
ATOM 1836 C C . ALA A 1 231 ? -11.537 -5.393 32.357 1.00 83.31 231 ALA A C 1
ATOM 1838 O O . ALA A 1 231 ? -10.906 -5.649 33.385 1.00 83.31 231 ALA A O 1
ATOM 1839 N N . SER A 1 232 ? -12.447 -6.207 31.824 1.00 69.12 232 SER A N 1
ATOM 1840 C CA . SER A 1 232 ? -12.775 -7.556 32.303 1.00 69.12 232 SER A CA 1
ATOM 1841 C C . SER A 1 232 ? -12.526 -8.586 31.218 1.00 69.12 232 SER A C 1
ATOM 1843 O O . SER A 1 232 ? -12.950 -8.289 30.077 1.00 69.12 232 SER A O 1
#

Radius of gyration: 26.96 Å; Cα contacts (8 Å, |Δi|>4): 327; chains: 1; bounding box: 63×40×85 Å

Secondary structure (DSSP, 8-state):
-BPPPHHHHHHHHTT-GGGGGEEEE--BEE--S-TTS--SS-EEEEEE-PPPSHHHHHTT--------------------------------------EEEEEE--TTT-EEE-TT---EE-GGGEEEEEE-S--SEEEEEEESS---HHHHHHHHHHHHHHHT-EEEEEEEEEESS-TT-EEEEEEETTTHHHHHHHHHHTTEE-SSPPPPPEEESS--------SS----

Foldseek 3Di:
DADADVVLLVVLCVVDVLSVQFQWKWGKDFDPDPLPDFDPAWDKDKTFTADRVVVVVVVVDDDPDDDDDDDDDDDDDDDDPDDDDPDPPDPDDDPAQDKWKWFARDPVVGIFTPVVWDWDQDPPRMIITIHRGDTRIMMMTGGPDDHDGVVVSVSVVSSVVVSQKFWWKWDWWAAQVDRLDIDIDIGGPVCVVVVQVVCVVVRTHDDDDIGDIDIDGPDDDDDDDDDPHDDD

pLDDT: mean 81.13, std 20.43, range [30.28, 97.06]

Nearest PDB structures (foldsee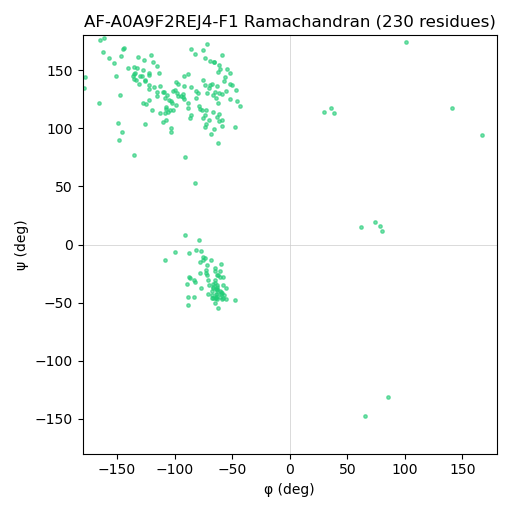k):
  3is1-assembly1_X  TM=5.375E-01  e=9.212E-01  Staphylococcus saprophyticus subsp. saprophyticus ATCC 15305 = NCTC 7292
  3irz-assembly1_A  TM=3.264E-01  e=4.495E-01  Staphylococcus saprophyticus subsp. saprophyticus ATCC 15305 = NCTC 7292
  3irp-assembly1_X  TM=3.404E-01  e=5.605E-01  Staphylococcus saprophyticus subsp. saprophyticus ATCC 15305 = NCTC 7292
  5tva-assembly2_B  TM=3.810E-01  e=6.018E+00  Aquifex aeolicus
  5gkj-assembly1_B  TM=1.167E-01  e=1.600E+00  Thermococcus kodakarensis KOD1

Sequence (232 aa):
VQPIDQSILSILRTKHDVYHSVVSTSPLVHLEHSSSLPFNRSVTVVLPCPPNQEKRREGMETDPGRATSASVPRVTSIHYFRGLSASPRKPRENLKEPLKVVGYRNSEEGWVLLDDTAVRNASNGLVSFELDEPLERFIIVRLSSAMDNTHLVQFIQNLENSIHNIMVKVVLCQNKEDCYKITVLLVPSKELNVELQCLHEEGYSGPPEPSKPFKMRGEQIYFRFSGNIFAS

Mean predicted aligned error: 12.92 Å

Solvent-accessible surface area (backbone atoms only — not comparable to full-atom values): 14395 Å² total; per-residue (Å²): 114,42,81,70,61,67,68,59,56,54,58,51,29,76,74,38,77,78,44,61,31,56,70,37,52,27,44,45,35,62,46,100,52,65,52,87,52,76,53,97,58,66,42,80,46,76,45,58,36,62,68,71,64,70,66,59,51,62,77,70,69,83,78,84,78,83,86,78,84,89,88,83,92,85,91,81,91,77,92,73,94,71,82,80,77,81,73,83,75,72,83,73,86,61,87,71,59,52,61,46,43,40,35,24,53,48,90,86,74,36,66,42,75,45,82,88,52,68,60,43,80,48,80,94,30,32,32,36,34,67,41,62,65,50,38,36,30,38,36,40,41,33,22,75,52,94,74,59,70,66,62,52,42,52,49,49,53,52,47,56,55,48,71,52,47,43,48,29,24,47,39,44,28,30,31,74,90,43,82,90,44,70,50,77,46,80,37,50,58,90,48,41,70,61,53,52,48,54,36,45,76,74,40,28,50,65,77,58,79,62,46,78,73,44,81,44,61,94,69,88,84,84,88,80,71,71,84,97,50,77,93,130

Organism: Python bivittatus (NCBI:txid176946)